Protein AF-0000000080635954 (afdb_homodimer)

InterPro domains:
  IPR036874 Carbonic anhydrase sup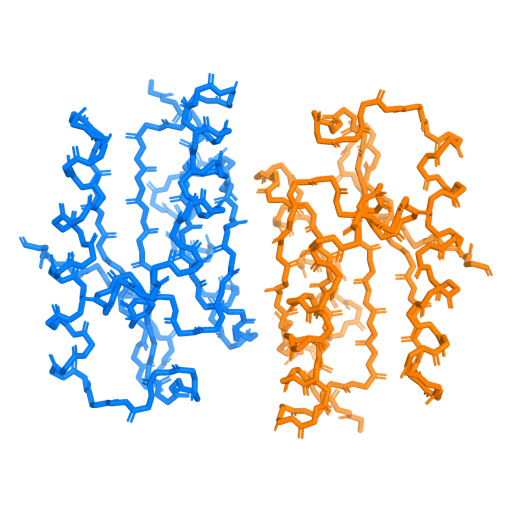erfamily [G3DSA:3.40.1050.10] (2-106)
  IPR036874 Carbonic anhydrase superfamily [SSF53056] (4-86)
  IPR046871 RBE_0009-like [PF20393] (4-123)

Radius of gyration: 16.85 Å; Cα contacts (8 Å, |Δi|>4): 506; chains: 2; bounding box: 38×44×38 Å

Nearest PDB structures (foldseek):
  3jzm-assembly1_B  TM=4.671E-01  e=1.960E-03  Synechococcus elongatus PCC 7942 = FACHB-805
  3k09-assembly1_B  TM=4.534E-01  e=1.485E-02  Synechococcus elongatus PCC 7942 = FACHB-805
  5lfd-assembly1_A  TM=4.846E-01  e=3.197E-01  Pseudomonas fluorescens
  5z76-assembly2_B  TM=4.568E-01  e=4.431E-01  synthetic construct
  4ix1-assembly2_F  TM=4.337E-01  e=1.636E+00  Rhodococcus opacus PD630

Organism: Winmispira thermophila (strain ATCC 700085 / DSM 6578 / Z-1203) (NCBI:txid869211)

pLDDT: mean 95.99, std 5.52, range [62.25, 98.94]

Sequence (250 aa):
MSQWICLLTCMDGRIQRPVLEFLLQRHPGAFVDTITEPGMDGLLATHRLEEIPGLLRKLEISLETHGARTIYVAGHTDCAGNPVDEAAHLAHFRRGIHLLTEHFPGIPVSGLWVGPTWEVASVEAMSQWICLLTCMDGRIQRPVLEFLLQRHPGAFVDTITEPGMDGLLATHRLEEIPGLLRKLEISLETHGARTIYVAGHTDCAGNPVDEAAHLAHFRRGIHLLTEHFPGIPVSGLWVGPTWEVASVEA

Secondary structure (DSSP, 8-state):
--SEEEEEE---HHHHHHHHHHHHHHSTT-EEEEEE-TTHHHHHHHT-TTTHHHHHHHHHIIIIII----EEEEEESS-TTS---HHHHHHHHHHHHHHHHHHSTTS-EEEEEE-TT--EEEE--/--SEEEEEE---HHHHHHHHHHHHHHSTT-EEEEEE-TTHHHHHHHT-TTTHHHHHHHHHIIIIII----EEEEEESS-TTS---HHHHHHHHHHHHHHHHHHSTTS-EEEEEE-TT--EEEE--

Solvent-accessible surface area (backbone atoms only — not comparable to full-atom values): 12929 Å² total; per-residue (Å²): 130,62,55,30,34,32,36,38,24,44,24,53,22,82,48,48,60,50,49,52,51,53,50,37,70,77,36,73,85,46,26,49,25,41,44,40,38,69,21,30,32,45,42,50,42,66,51,48,65,86,53,47,63,61,50,52,53,53,48,44,45,38,39,67,71,71,39,22,60,39,39,37,40,28,42,53,58,92,28,85,58,38,80,63,55,70,70,54,50,54,53,18,37,43,44,24,44,49,53,50,38,68,75,38,71,92,42,54,67,40,33,33,41,25,44,92,86,56,50,74,41,81,40,84,116,128,63,54,29,33,31,37,40,22,44,24,53,22,82,48,49,60,51,51,52,52,52,48,37,69,77,37,73,85,48,26,48,24,40,44,40,37,69,21,29,33,47,42,49,41,66,50,48,64,84,51,46,63,61,50,51,53,52,48,45,46,38,40,68,71,71,38,24,60,38,38,37,39,31,43,53,58,92,29,84,57,40,80,64,54,70,71,55,51,55,53,17,37,42,44,22,44,51,54,50,38,68,76,38,71,90,42,54,66,42,33,33,42,25,45,90,87,55,49,76,42,80,40,85,116

Foldseek 3Di:
DQLEEEEEEAPDPLQVVQVVVVVCVVRPNHDYHYDYDQFRLQCLQVCPVVCVVVVVVSVCCRCPVSNHQEYEYEDEPPGPSDPDDPVVSLVSQVSSQVSVCVSPPNRYYWYWYQYPVRHIDIDDD/DQLEEEEEEAPDPLQVVQVVVVVCVVRPNHHYHYDYDQFRLQCLQVPPVVCVVVVVVSVCCRCPVSNHQEYEYEDEPPGPSDPDDPVVSLVSQVSSQVSVCVSDPNRYYWYWYQYPVRHIDIDDD

Structure (mmCIF, N/CA/C/O backbone):
data_AF-0000000080635954-model_v1
#
loop_
_entity.id
_entity.type
_entity.pdbx_description
1 polymer 'Carbonic anhydrase'
#
loop_
_atom_site.group_PDB
_atom_site.id
_atom_site.type_symbol
_atom_site.label_atom_id
_atom_site.label_alt_id
_atom_site.label_comp_id
_atom_site.label_asym_id
_atom_site.label_entity_id
_atom_site.label_seq_id
_atom_site.pdbx_PDB_ins_code
_atom_site.Cartn_x
_atom_site.Cartn_y
_atom_site.Cartn_z
_atom_site.occupancy
_atom_site.B_iso_or_equiv
_atom_site.auth_seq_id
_atom_site.auth_comp_id
_atom_site.auth_asym_id
_atom_site.auth_atom_id
_atom_site.pdbx_PDB_model_num
ATOM 1 N N . MET A 1 1 ? -20.109 -5.785 -13.039 1 69.31 1 MET A N 1
ATOM 2 C CA . MET A 1 1 ? -18.828 -6.207 -12.461 1 69.31 1 MET A CA 1
ATOM 3 C C . MET A 1 1 ? -18.312 -5.156 -11.484 1 69.31 1 MET A C 1
ATOM 5 O O . MET A 1 1 ? -18.562 -3.965 -11.656 1 69.31 1 MET A O 1
ATOM 9 N N . SER A 1 2 ? -17.734 -5.648 -10.312 1 87.5 2 SER A N 1
ATOM 10 C CA . SER A 1 2 ? -17.281 -4.691 -9.312 1 87.5 2 SER A CA 1
ATOM 11 C C . SER A 1 2 ? -16.188 -3.775 -9.875 1 87.5 2 SER A C 1
ATOM 13 O O . SER A 1 2 ? -15.328 -4.223 -10.625 1 87.5 2 SER A O 1
ATOM 15 N N . GLN A 1 3 ? -16.328 -2.557 -9.625 1 95.38 3 GLN A N 1
ATOM 16 C CA . GLN A 1 3 ? -15.312 -1.587 -10.031 1 95.38 3 GLN A CA 1
ATOM 17 C C . GLN A 1 3 ? -14.117 -1.613 -9.086 1 95.38 3 GLN A C 1
ATOM 19 O O . GLN A 1 3 ? -13.125 -0.915 -9.312 1 95.38 3 GLN A O 1
ATOM 24 N N . TRP A 1 4 ? -14.164 -2.518 -8.102 1 98.19 4 TRP A N 1
ATOM 25 C CA . TRP A 1 4 ? -13.102 -2.561 -7.102 1 98.19 4 TRP A CA 1
ATOM 26 C C . TRP A 1 4 ? -12.258 -3.82 -7.258 1 98.19 4 TRP A C 1
ATOM 28 O O . TRP A 1 4 ? -12.789 -4.902 -7.512 1 98.19 4 TRP A O 1
ATOM 38 N N . ILE A 1 5 ? -10.922 -3.662 -7.07 1 98.25 5 ILE A N 1
ATOM 39 C CA . ILE A 1 5 ? -9.906 -4.707 -7.059 1 98.25 5 ILE A CA 1
ATOM 40 C C . ILE A 1 5 ? -9.07 -4.602 -5.785 1 98.25 5 ILE A C 1
ATOM 42 O O . ILE A 1 5 ? -8.867 -3.508 -5.254 1 98.25 5 ILE A O 1
ATOM 46 N N . CYS A 1 6 ? -8.703 -5.805 -5.332 1 98.81 6 CYS A N 1
ATOM 47 C CA . CYS A 1 6 ? -7.773 -5.793 -4.207 1 98.81 6 CYS A CA 1
ATOM 48 C C . CYS A 1 6 ? -6.387 -6.25 -4.641 1 98.81 6 CYS A C 1
ATOM 50 O O . CYS A 1 6 ? -6.234 -7.309 -5.25 1 98.81 6 CYS A O 1
ATOM 52 N N . LEU A 1 7 ? -5.387 -5.426 -4.395 1 98.88 7 LEU A N 1
ATOM 53 C CA . LEU A 1 7 ? -3.994 -5.727 -4.707 1 98.88 7 LEU A CA 1
ATOM 54 C C . LEU A 1 7 ? -3.184 -5.926 -3.43 1 98.88 7 LEU A C 1
ATOM 56 O O . LEU A 1 7 ? -3.166 -5.055 -2.559 1 98.88 7 LEU A O 1
ATOM 60 N N . LEU A 1 8 ? -2.605 -7.086 -3.242 1 98.81 8 LEU A N 1
ATOM 61 C CA . LEU A 1 8 ? -1.571 -7.371 -2.252 1 98.81 8 LEU A CA 1
ATOM 62 C C . LEU A 1 8 ? -0.182 -7.285 -2.877 1 98.81 8 LEU A C 1
ATOM 64 O O . LEU A 1 8 ? 0.138 -8.047 -3.793 1 98.81 8 LEU A O 1
ATOM 68 N N . THR A 1 9 ? 0.66 -6.375 -2.414 1 98.88 9 THR A N 1
ATOM 69 C CA . THR A 1 9 ? 1.924 -6.156 -3.105 1 98.88 9 THR A CA 1
ATOM 70 C C . THR A 1 9 ? 3.016 -5.75 -2.121 1 98.88 9 THR A C 1
ATOM 72 O O . THR A 1 9 ? 2.75 -5.566 -0.932 1 98.88 9 THR A O 1
ATOM 75 N N . CYS A 1 10 ? 4.266 -5.762 -2.545 1 98.75 10 CYS A N 1
ATOM 76 C CA . CYS A 1 10 ? 5.391 -5.266 -1.762 1 98.75 10 CYS A CA 1
ATOM 77 C C . CYS A 1 10 ? 5.332 -3.75 -1.619 1 98.75 10 CYS A C 1
ATOM 79 O O . CYS A 1 10 ? 4.758 -3.064 -2.469 1 98.75 10 CYS A O 1
ATOM 81 N N . MET A 1 11 ? 5.973 -3.133 -0.641 1 98.88 11 MET A N 1
ATOM 82 C CA . MET A 1 11 ? 6.031 -1.688 -0.437 1 98.88 11 MET A CA 1
ATOM 83 C C . MET A 1 11 ? 7.039 -1.045 -1.382 1 98.88 11 MET A C 1
ATOM 85 O O . MET A 1 11 ? 7.086 0.18 -1.506 1 98.88 11 MET A O 1
ATOM 89 N N . ASP A 1 12 ? 7.816 -1.812 -2.107 1 98.75 12 ASP A N 1
ATOM 90 C CA . ASP A 1 12 ? 8.938 -1.336 -2.916 1 98.75 12 ASP A CA 1
ATOM 91 C C . ASP A 1 12 ? 8.469 -0.322 -3.957 1 98.75 12 ASP A C 1
ATOM 93 O O . ASP A 1 12 ? 7.582 -0.615 -4.766 1 98.75 12 ASP A O 1
ATOM 97 N N . GLY A 1 13 ? 9.07 0.802 -3.973 1 98.62 13 GLY A N 1
ATOM 98 C CA . GLY A 1 13 ? 8.68 1.903 -4.836 1 98.62 13 GLY A CA 1
ATOM 99 C C . GLY A 1 13 ? 8.836 1.588 -6.312 1 98.62 13 GLY A C 1
ATOM 100 O O . GLY A 1 13 ? 8.18 2.195 -7.156 1 98.62 13 GLY A O 1
ATOM 101 N N . ARG A 1 14 ? 9.695 0.67 -6.633 1 98.25 14 ARG A N 1
ATOM 102 C CA . ARG A 1 14 ? 9.977 0.349 -8.031 1 98.25 14 ARG A CA 1
ATOM 103 C C . ARG A 1 14 ? 8.773 -0.336 -8.68 1 98.25 14 ARG A C 1
ATOM 105 O O . ARG A 1 14 ? 8.641 -0.326 -9.906 1 98.25 14 ARG A O 1
ATOM 112 N N . ILE A 1 15 ? 7.805 -0.854 -7.863 1 98.75 15 ILE A N 1
ATOM 113 C CA . ILE A 1 15 ? 6.785 -1.674 -8.508 1 98.75 15 ILE A CA 1
ATOM 114 C C . ILE A 1 15 ? 5.41 -1.033 -8.32 1 98.75 15 ILE A C 1
ATOM 116 O O . ILE A 1 15 ? 4.426 -1.472 -8.922 1 98.75 15 ILE A O 1
ATOM 120 N N . GLN A 1 16 ? 5.309 0.09 -7.551 1 98.69 16 GLN A N 1
ATOM 121 C CA . GLN A 1 16 ? 4.008 0.682 -7.254 1 98.69 16 GLN A CA 1
ATOM 122 C C . GLN A 1 16 ? 3.334 1.193 -8.523 1 98.69 16 GLN A C 1
ATOM 124 O O . GLN A 1 16 ? 2.209 0.8 -8.836 1 98.69 16 GLN A O 1
ATOM 129 N N . ARG A 1 17 ? 4.043 1.97 -9.273 1 97.94 17 ARG A N 1
ATOM 130 C CA . ARG A 1 17 ? 3.459 2.539 -10.484 1 97.94 17 ARG A CA 1
ATOM 131 C C . ARG A 1 17 ? 3.246 1.467 -11.547 1 97.94 17 ARG A C 1
ATOM 133 O O . ARG A 1 17 ? 2.146 1.327 -12.086 1 97.94 17 ARG A O 1
ATOM 140 N N . PRO A 1 18 ? 4.242 0.593 -11.883 1 98.31 18 PRO A N 1
ATOM 141 C CA . PRO A 1 18 ? 4.047 -0.399 -12.945 1 98.31 18 PRO A CA 1
ATOM 142 C C . PRO A 1 18 ? 2.883 -1.346 -12.656 1 98.31 18 PRO A C 1
ATOM 144 O O . PRO A 1 18 ? 2.117 -1.68 -13.562 1 98.31 18 PRO A O 1
ATOM 147 N N . VAL A 1 19 ? 2.666 -1.747 -11.43 1 98.81 19 VAL A N 1
ATOM 148 C CA . VAL A 1 19 ? 1.614 -2.701 -11.094 1 98.81 19 VAL A CA 1
ATOM 149 C C . VAL A 1 19 ? 0.252 -2.016 -11.164 1 98.81 19 VAL A C 1
ATOM 151 O O . VAL A 1 19 ? -0.699 -2.566 -11.727 1 98.81 19 VAL A O 1
ATOM 154 N N . LEU A 1 20 ? 0.167 -0.811 -10.609 1 98.62 20 LEU A N 1
ATOM 155 C CA . LEU A 1 20 ? -1.083 -0.062 -10.672 1 98.62 20 LEU A CA 1
ATOM 156 C C . LEU A 1 20 ? -1.499 0.183 -12.117 1 98.62 20 LEU A C 1
ATOM 158 O O . LEU A 1 20 ? -2.654 -0.041 -12.477 1 98.62 20 LEU A O 1
ATOM 162 N N . GLU A 1 21 ? -0.564 0.627 -12.953 1 98 21 GLU A N 1
ATOM 163 C CA . GLU A 1 21 ? -0.863 0.915 -14.352 1 98 21 GLU A CA 1
ATOM 164 C C . GLU A 1 21 ? -1.276 -0.349 -15.102 1 98 21 GLU A C 1
ATOM 166 O O . GLU A 1 21 ? -2.189 -0.317 -15.93 1 98 21 GLU A O 1
ATOM 171 N N . PHE A 1 22 ? -0.605 -1.425 -14.828 1 98.69 22 PHE A N 1
ATOM 172 C CA . PHE A 1 22 ? -0.958 -2.701 -15.438 1 98.69 22 PHE A CA 1
ATOM 173 C C . PHE A 1 22 ? -2.406 -3.064 -15.133 1 98.69 22 PHE A C 1
ATOM 175 O O . PHE A 1 22 ? -3.158 -3.447 -16.031 1 98.69 22 PHE A O 1
ATOM 182 N N . LEU A 1 23 ? -2.799 -2.949 -13.867 1 98.38 23 LEU A N 1
ATOM 183 C CA . LEU A 1 23 ? -4.148 -3.311 -13.445 1 98.38 23 LEU A CA 1
ATOM 184 C C . LEU A 1 23 ? -5.18 -2.365 -14.055 1 98.38 23 LEU A C 1
ATOM 186 O O . LEU A 1 23 ? -6.25 -2.801 -14.484 1 98.38 23 LEU A O 1
ATOM 190 N N . LEU A 1 24 ? -4.824 -1.095 -14.133 1 97.94 24 LEU A N 1
ATOM 191 C CA . LEU A 1 24 ? -5.777 -0.119 -14.648 1 97.94 24 LEU A CA 1
ATOM 192 C C . LEU A 1 24 ? -5.938 -0.263 -16.156 1 97.94 24 LEU A C 1
ATOM 194 O O . LEU A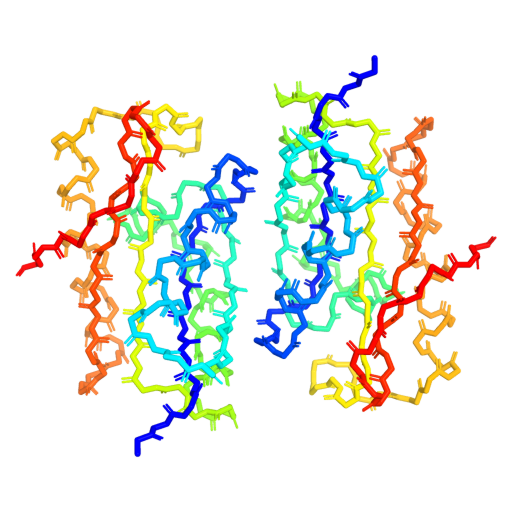 1 24 ? -6.992 0.059 -16.703 1 97.94 24 LEU A O 1
ATOM 198 N N . GLN A 1 25 ? -4.898 -0.698 -16.859 1 97.81 25 GLN A N 1
ATOM 199 C CA . GLN A 1 25 ? -5.035 -1.022 -18.281 1 97.81 25 GLN A CA 1
ATOM 200 C C . GLN A 1 25 ? -5.973 -2.209 -18.484 1 97.81 25 GLN A C 1
ATOM 202 O O . GLN A 1 25 ? -6.77 -2.219 -19.422 1 97.81 25 GLN A O 1
ATOM 207 N N . ARG A 1 26 ? -5.902 -3.162 -17.641 1 96.38 26 ARG A N 1
ATOM 208 C CA . ARG A 1 26 ? -6.703 -4.379 -17.719 1 96.38 26 ARG A CA 1
ATOM 209 C C . ARG A 1 26 ? -8.125 -4.141 -17.219 1 96.38 26 ARG A C 1
ATOM 211 O O . ARG A 1 26 ? -9.07 -4.773 -17.703 1 96.38 26 ARG A O 1
ATOM 218 N N . HIS A 1 27 ? -8.25 -3.238 -16.25 1 97.31 27 HIS A N 1
ATOM 219 C CA . HIS A 1 27 ? -9.516 -2.875 -15.633 1 97.31 27 HIS A CA 1
ATOM 220 C C . HIS A 1 27 ? -9.727 -1.365 -15.648 1 97.31 27 HIS A C 1
ATOM 222 O O . HIS A 1 27 ? -9.68 -0.712 -14.609 1 97.31 27 HIS A O 1
ATOM 228 N N . PRO A 1 28 ? -10.086 -0.886 -16.781 1 96.5 28 PRO A N 1
ATOM 229 C CA . PRO A 1 28 ? -10.219 0.57 -16.875 1 96.5 28 PRO A CA 1
ATOM 230 C C . PRO A 1 28 ? -11.258 1.125 -15.898 1 96.5 28 PRO A C 1
ATOM 232 O O . PRO A 1 28 ? -12.367 0.601 -15.805 1 96.5 28 PRO A O 1
ATOM 235 N N . GLY A 1 29 ? -10.773 2.145 -15.125 1 95 29 GLY A N 1
ATOM 236 C CA . GLY A 1 29 ? -11.688 2.834 -14.219 1 95 29 GLY A CA 1
ATOM 237 C C . GLY A 1 29 ? -11.797 2.168 -12.867 1 95 29 GLY A C 1
ATOM 238 O O . GLY A 1 29 ? -12.523 2.646 -11.992 1 95 29 GLY A O 1
ATOM 239 N N . ALA A 1 30 ? -11.047 1.1 -12.641 1 97.94 30 ALA A N 1
ATOM 240 C CA . ALA A 1 30 ? -11.141 0.377 -11.375 1 97.94 30 ALA A CA 1
ATOM 241 C C . ALA A 1 30 ? -10.5 1.174 -10.242 1 97.94 30 ALA A C 1
ATOM 243 O O . ALA A 1 30 ? -9.594 1.973 -10.469 1 97.94 30 ALA A O 1
ATOM 244 N N . PHE A 1 31 ? -11.094 1.039 -9.047 1 98.44 31 PHE A N 1
ATOM 245 C CA . PHE A 1 31 ? -10.438 1.422 -7.797 1 98.44 31 PHE A CA 1
ATOM 246 C C . PHE A 1 31 ? -9.633 0.26 -7.23 1 98.44 31 PHE A C 1
ATOM 248 O O . PHE A 1 31 ? -10.18 -0.813 -6.973 1 98.44 31 PHE A O 1
ATOM 255 N N . VAL A 1 32 ? -8.336 0.463 -7.082 1 98.75 32 VAL A N 1
ATOM 256 C CA . VAL A 1 32 ? -7.449 -0.615 -6.656 1 98.75 32 VAL A CA 1
ATOM 257 C C . VAL A 1 32 ? -7.109 -0.447 -5.176 1 98.75 32 VAL A C 1
ATOM 259 O O . VAL A 1 32 ? -6.148 0.245 -4.828 1 98.75 32 VAL A O 1
ATOM 262 N N . ASP A 1 33 ? -7.945 -1.106 -4.309 1 98.94 33 ASP A N 1
ATOM 263 C CA . ASP A 1 33 ? -7.512 -1.204 -2.918 1 98.94 33 ASP A CA 1
ATOM 264 C C . ASP A 1 33 ? -6.137 -1.855 -2.816 1 98.94 33 ASP A C 1
ATOM 266 O O . ASP A 1 33 ? -5.91 -2.936 -3.367 1 98.94 33 ASP A O 1
ATOM 270 N N . THR A 1 34 ? -5.188 -1.196 -2.105 1 98.94 34 THR A N 1
ATOM 271 C CA . THR A 1 34 ? -3.811 -1.673 -2.094 1 98.94 34 THR A CA 1
ATOM 272 C C . THR A 1 34 ? -3.346 -1.953 -0.668 1 98.94 34 THR A C 1
ATOM 274 O O . THR A 1 34 ? -3.465 -1.096 0.209 1 98.94 34 THR A O 1
ATOM 277 N N . ILE A 1 35 ? -2.939 -3.158 -0.442 1 98.94 35 ILE A N 1
ATOM 278 C CA . ILE A 1 35 ? -2.361 -3.604 0.82 1 98.94 35 ILE A CA 1
ATOM 279 C C . ILE A 1 35 ? -0.889 -3.955 0.617 1 98.94 35 ILE A C 1
ATOM 281 O O . ILE A 1 35 ? -0.548 -4.742 -0.268 1 98.94 35 ILE A O 1
ATOM 285 N N . THR A 1 36 ? -0.018 -3.348 1.446 1 98.81 36 THR A N 1
ATOM 286 C CA . THR A 1 36 ? 1.405 -3.551 1.198 1 98.81 36 THR A CA 1
ATOM 287 C C . THR A 1 36 ? 2.082 -4.18 2.412 1 98.81 36 THR A C 1
ATOM 289 O O . THR A 1 36 ? 1.739 -3.865 3.555 1 98.81 36 THR A O 1
ATOM 292 N N . GLU A 1 37 ? 2.959 -5.043 2.195 1 98.31 37 GLU A N 1
ATOM 293 C CA . GLU A 1 37 ? 3.928 -5.625 3.119 1 98.31 37 GLU A CA 1
ATOM 294 C C . GLU A 1 37 ? 5.25 -5.922 2.416 1 98.31 37 GLU A C 1
ATOM 296 O O . GLU A 1 37 ? 5.262 -6.336 1.256 1 98.31 37 GLU A O 1
ATOM 301 N N . PRO A 1 38 ? 6.418 -5.68 3.174 1 97.88 38 PRO A N 1
ATOM 302 C CA . PRO A 1 38 ? 7.672 -6.121 2.553 1 97.88 38 PRO A CA 1
ATOM 303 C C . PRO A 1 38 ? 7.652 -7.598 2.17 1 97.88 38 PRO A C 1
ATOM 305 O O . PRO A 1 38 ? 7.367 -8.453 3.01 1 97.88 38 PRO A O 1
ATOM 308 N N . GLY A 1 39 ? 7.883 -7.895 0.871 1 98 39 GLY A N 1
ATOM 309 C CA . GLY A 1 39 ? 7.941 -9.281 0.442 1 98 39 GLY A CA 1
ATOM 310 C C . GLY A 1 39 ? 6.605 -9.992 0.536 1 98 39 GLY A C 1
ATOM 311 O O . GLY A 1 39 ? 6.523 -11.102 1.064 1 98 39 GLY A O 1
ATOM 312 N N . MET A 1 40 ? 5.582 -9.469 0.037 1 98.31 40 MET A N 1
ATOM 313 C CA . MET A 1 40 ? 4.203 -9.922 0.194 1 98.31 40 MET A CA 1
ATOM 314 C C . MET A 1 40 ? 4.059 -11.383 -0.215 1 98.31 40 MET A C 1
ATOM 316 O O . MET A 1 40 ? 3.449 -12.172 0.506 1 98.31 40 MET A O 1
ATOM 320 N N . ASP A 1 41 ? 4.574 -11.734 -1.399 1 97.75 41 ASP A N 1
ATOM 321 C CA . ASP A 1 41 ? 4.387 -13.109 -1.856 1 97.75 41 ASP A CA 1
ATOM 322 C C . ASP A 1 41 ? 5.051 -14.102 -0.902 1 97.75 41 ASP A C 1
ATOM 324 O O . ASP A 1 41 ? 4.5 -15.164 -0.621 1 97.75 41 ASP A O 1
ATOM 328 N N . GLY A 1 42 ? 6.234 -13.766 -0.401 1 97.75 42 GLY A N 1
ATOM 329 C CA . GLY A 1 42 ? 6.887 -14.602 0.592 1 97.75 42 GLY A CA 1
ATOM 330 C C . GLY A 1 42 ? 6.133 -14.672 1.905 1 97.75 42 GLY A C 1
ATOM 331 O O . GLY A 1 42 ? 6.031 -15.742 2.514 1 97.75 42 GLY A O 1
ATOM 332 N N . LEU A 1 43 ? 5.625 -13.516 2.342 1 97.75 43 LEU A N 1
ATOM 333 C CA . LEU A 1 43 ? 4.836 -13.445 3.566 1 97.75 43 LEU A CA 1
ATOM 334 C C . LEU A 1 43 ? 3.639 -14.391 3.496 1 97.75 43 LEU A C 1
ATOM 336 O O . LEU A 1 43 ? 3.406 -15.18 4.414 1 97.75 43 LEU A O 1
ATOM 340 N N . LEU A 1 44 ? 2.91 -14.375 2.398 1 97.12 44 LEU A N 1
ATOM 341 C CA . LEU A 1 44 ? 1.731 -15.219 2.221 1 97.12 44 LEU A CA 1
ATOM 342 C C . LEU A 1 44 ? 2.121 -16.688 2.168 1 97.12 44 LEU A C 1
ATOM 344 O O . LEU A 1 44 ? 1.438 -17.531 2.746 1 97.12 44 LEU A O 1
ATOM 348 N N . ALA A 1 45 ? 3.209 -16.953 1.539 1 95.94 45 ALA A N 1
ATOM 349 C CA . ALA A 1 45 ? 3.631 -18.328 1.291 1 95.94 45 ALA A CA 1
ATOM 350 C C . ALA A 1 45 ? 4.121 -19 2.576 1 95.94 45 ALA A C 1
ATOM 352 O O . ALA A 1 45 ? 3.963 -20.203 2.756 1 95.94 45 ALA A O 1
ATOM 353 N N . THR A 1 46 ? 4.77 -18.219 3.43 1 90.94 46 THR A N 1
ATOM 354 C CA . THR A 1 46 ? 5.391 -18.797 4.621 1 90.94 46 THR A CA 1
ATOM 355 C C . THR A 1 46 ? 4.484 -18.625 5.836 1 90.94 46 THR A C 1
ATOM 357 O O . THR A 1 46 ? 4.828 -19.062 6.938 1 90.94 46 THR A O 1
ATOM 360 N N . HIS A 1 47 ? 3.434 -18.109 5.629 1 81 47 HIS A N 1
ATOM 361 C CA . HIS A 1 47 ? 2.408 -17.938 6.652 1 81 47 HIS A CA 1
ATOM 362 C C . HIS A 1 47 ? 2.973 -17.234 7.883 1 81 47 HIS A C 1
ATOM 364 O O . HIS A 1 47 ? 2.766 -17.688 9.008 1 81 47 HIS A O 1
ATOM 370 N N . ARG A 1 48 ? 3.752 -16.25 7.531 1 79.56 48 ARG A N 1
ATOM 371 C CA . ARG A 1 48 ? 4.148 -15.539 8.734 1 79.56 48 ARG A CA 1
ATOM 372 C C . ARG A 1 48 ? 2.936 -15.195 9.594 1 79.56 48 ARG A C 1
ATOM 374 O O . ARG A 1 48 ? 2.342 -14.125 9.445 1 79.56 48 ARG A O 1
ATOM 381 N N . LEU A 1 49 ? 2.609 -16 10.461 1 78.31 49 LEU A N 1
ATOM 382 C CA . LEU A 1 49 ? 1.333 -16.141 11.156 1 78.31 49 LEU A CA 1
ATOM 383 C C . LEU A 1 49 ? 0.98 -14.859 11.898 1 78.31 49 LEU A C 1
ATOM 385 O O . LEU A 1 49 ? -0.198 -14.523 12.047 1 78.31 49 LEU A O 1
ATOM 389 N N . GLU A 1 50 ? 1.979 -14.148 12.195 1 85.94 50 GLU A N 1
ATOM 390 C CA . GLU A 1 50 ? 1.713 -12.945 12.969 1 85.94 50 GLU A CA 1
ATOM 391 C C . GLU A 1 50 ? 1.113 -11.844 12.094 1 85.94 50 GLU A C 1
ATOM 393 O O . GLU A 1 50 ? 0.378 -10.984 12.578 1 85.94 50 GLU A O 1
ATOM 398 N N . GLU A 1 51 ? 1.368 -11.969 10.812 1 90.06 51 GLU A N 1
ATOM 399 C CA . GLU A 1 51 ? 0.937 -10.906 9.898 1 90.06 51 GLU A CA 1
ATOM 400 C C . GLU A 1 51 ? -0.382 -11.266 9.219 1 90.06 51 GLU A C 1
ATOM 402 O O . GLU A 1 51 ? -1.088 -10.391 8.727 1 90.06 51 GLU A O 1
ATOM 407 N N . ILE A 1 52 ? -0.705 -12.539 9.258 1 93.5 52 ILE A N 1
ATOM 408 C CA . ILE A 1 52 ? -1.787 -13.062 8.43 1 93.5 52 ILE A CA 1
ATOM 409 C C . ILE A 1 52 ? -3.127 -12.531 8.938 1 93.5 52 ILE A C 1
ATOM 411 O O . ILE A 1 52 ? -3.945 -12.039 8.156 1 93.5 52 ILE A O 1
ATOM 415 N N . PRO A 1 53 ? -3.404 -12.484 10.266 1 93.19 53 PRO A N 1
ATOM 416 C CA . PRO A 1 53 ? -4.703 -11.977 10.719 1 93.19 53 PRO A CA 1
ATOM 417 C C . PRO A 1 53 ? -4.965 -10.539 10.273 1 93.19 53 PRO A C 1
ATOM 419 O O . PRO A 1 53 ? -6.078 -10.211 9.852 1 93.19 53 PRO A O 1
ATOM 422 N N . GLY A 1 54 ? -3.953 -9.68 10.359 1 94.31 54 GLY A N 1
ATOM 423 C CA . GLY A 1 54 ? -4.102 -8.305 9.906 1 94.31 54 GLY A CA 1
ATOM 424 C C . GLY A 1 54 ? -4.352 -8.188 8.414 1 94.31 54 GLY A C 1
ATOM 425 O O . GLY A 1 54 ? -5.156 -7.363 7.977 1 94.31 54 GLY A O 1
ATOM 426 N N . LEU A 1 55 ? -3.684 -9 7.715 1 96.69 55 LEU A N 1
ATOM 427 C CA . LEU A 1 55 ? -3.865 -9.023 6.266 1 96.69 55 LEU A CA 1
ATOM 428 C C . LEU A 1 55 ? -5.281 -9.461 5.902 1 96.69 55 LEU A C 1
ATOM 430 O O . LEU A 1 55 ? -5.918 -8.852 5.039 1 96.69 55 LEU A O 1
ATOM 434 N N . LEU A 1 56 ? -5.766 -10.508 6.578 1 96.81 56 LEU A N 1
ATOM 435 C CA . LEU A 1 56 ? -7.102 -11.023 6.301 1 96.81 56 LEU A CA 1
ATOM 436 C C . LEU A 1 56 ? -8.164 -9.984 6.645 1 96.81 56 LEU A C 1
ATOM 438 O O . LEU A 1 56 ? -9.156 -9.844 5.926 1 96.81 56 LEU A O 1
ATOM 442 N N . ARG A 1 57 ? -7.965 -9.258 7.676 1 97 57 ARG A N 1
ATOM 443 C CA . ARG A 1 57 ? -8.906 -8.211 8.047 1 97 57 ARG A CA 1
ATOM 444 C C . ARG A 1 57 ? -8.969 -7.129 6.973 1 97 57 ARG A C 1
ATOM 446 O O . ARG A 1 57 ? -10.055 -6.641 6.645 1 97 57 ARG A O 1
ATOM 453 N N . LYS A 1 58 ? -7.836 -6.734 6.48 1 98.25 58 LYS A N 1
ATOM 454 C CA . LYS A 1 58 ? -7.797 -5.715 5.438 1 98.25 58 LYS A CA 1
ATOM 455 C C . LYS A 1 58 ? -8.438 -6.227 4.148 1 98.25 58 LYS A C 1
ATOM 457 O O . LYS A 1 58 ? -9.125 -5.473 3.451 1 98.25 58 LYS A O 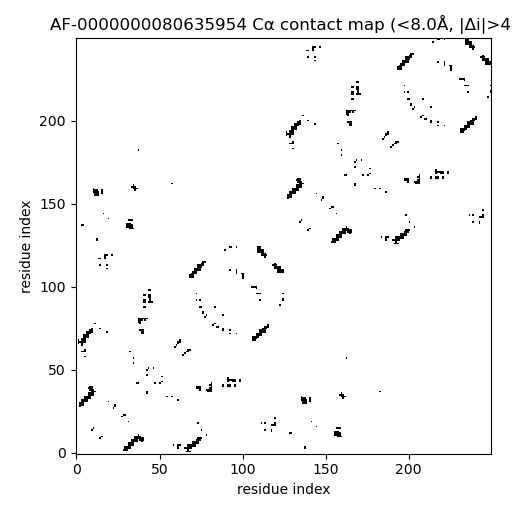1
ATOM 462 N N . LEU A 1 59 ? -8.203 -7.473 3.867 1 98.56 59 LEU A N 1
ATOM 463 C CA . LEU A 1 59 ? -8.852 -8.086 2.715 1 98.56 59 LEU A CA 1
ATOM 464 C C . LEU A 1 59 ? -10.367 -8.078 2.873 1 98.56 59 LEU A C 1
ATOM 466 O O . LEU A 1 59 ? -11.102 -7.828 1.91 1 98.56 59 LEU A O 1
ATOM 470 N N . GLU A 1 60 ? -10.852 -8.336 4.039 1 98.19 60 GLU A N 1
ATOM 471 C CA . GLU A 1 60 ? -12.289 -8.312 4.301 1 98.19 60 GLU A CA 1
ATOM 472 C C . GLU A 1 60 ? -12.867 -6.918 4.051 1 98.19 60 GLU A C 1
ATOM 474 O O . GLU A 1 60 ? -13.977 -6.785 3.525 1 98.19 60 GLU A O 1
ATOM 479 N N . ILE A 1 61 ? -12.109 -5.914 4.438 1 98.12 61 ILE A N 1
ATOM 480 C CA . ILE A 1 61 ? -12.555 -4.551 4.172 1 98.12 61 ILE A CA 1
ATOM 481 C C . ILE A 1 61 ? -12.734 -4.348 2.67 1 98.12 61 ILE A C 1
ATOM 483 O O . ILE A 1 61 ? -13.773 -3.855 2.223 1 98.12 61 ILE A O 1
ATOM 487 N N . SER A 1 62 ? -11.758 -4.738 1.869 1 98.62 62 SER A N 1
ATOM 488 C CA . SER A 1 62 ? -11.82 -4.566 0.421 1 98.62 62 SER A CA 1
ATOM 489 C C . SER A 1 62 ? -12.969 -5.371 -0.179 1 98.62 62 SER A C 1
ATOM 491 O O . SER A 1 62 ? -13.742 -4.852 -0.986 1 98.62 62 SER A O 1
ATOM 493 N N . LEU A 1 63 ? -13.133 -6.609 0.256 1 98.31 63 LEU A N 1
ATOM 494 C CA . LEU A 1 63 ? -14.055 -7.551 -0.365 1 98.31 63 LEU A CA 1
ATOM 495 C C . LEU A 1 63 ? -15.484 -7.305 0.115 1 98.31 63 LEU A C 1
ATOM 497 O O . LEU A 1 63 ? -16.438 -7.391 -0.67 1 98.31 63 LEU A O 1
ATOM 501 N N . GLU A 1 64 ? -15.664 -6.918 1.346 1 96.5 64 GLU A N 1
ATOM 502 C CA . GLU A 1 64 ? -17 -6.852 1.928 1 96.5 64 GLU A CA 1
ATOM 503 C C . GLU A 1 64 ? -17.5 -5.414 1.997 1 96.5 64 GLU A C 1
ATOM 505 O O . GLU A 1 64 ? -18.688 -5.156 1.782 1 96.5 64 GLU A O 1
ATOM 510 N N . THR A 1 65 ? -16.641 -4.523 2.291 1 95.56 65 THR A N 1
ATOM 511 C CA . THR A 1 65 ? -17.062 -3.133 2.426 1 95.56 65 THR A CA 1
ATOM 512 C C . THR A 1 65 ? -17.062 -2.434 1.07 1 95.56 65 THR A C 1
ATOM 514 O O . THR A 1 65 ? -18.031 -1.787 0.699 1 95.56 65 THR A O 1
ATOM 517 N N . HIS A 1 66 ? -15.969 -2.557 0.321 1 97.44 66 HIS A N 1
ATOM 518 C CA . HIS A 1 66 ? -15.891 -1.898 -0.978 1 97.44 66 HIS A CA 1
ATOM 519 C C . HIS A 1 66 ? -16.516 -2.76 -2.072 1 97.44 66 HIS A C 1
ATOM 521 O O . HIS A 1 66 ? -17.047 -2.236 -3.053 1 97.44 66 HIS A O 1
ATOM 527 N N . GLY A 1 67 ? -16.453 -4.113 -1.804 1 97.56 67 GLY A N 1
ATOM 528 C CA . GLY A 1 67 ? -17.078 -5.016 -2.756 1 97.56 67 GLY A CA 1
ATOM 529 C C . GLY A 1 67 ? -16.141 -5.461 -3.865 1 97.56 67 GLY A C 1
ATOM 530 O O . GLY A 1 67 ? -16.578 -5.738 -4.98 1 97.56 67 GLY A O 1
ATOM 531 N N . ALA A 1 68 ? -14.797 -5.488 -3.613 1 98.31 68 ALA A N 1
ATOM 532 C CA . ALA A 1 68 ? -13.875 -6.078 -4.578 1 98.31 68 ALA A CA 1
ATOM 533 C C . ALA A 1 68 ? -14.219 -7.539 -4.84 1 98.31 68 ALA A C 1
ATOM 535 O O . ALA A 1 68 ? -14.617 -8.266 -3.928 1 98.31 68 ALA A O 1
ATOM 536 N N . ARG A 1 69 ? -13.984 -7.941 -6.078 1 97.56 69 ARG A N 1
ATOM 537 C CA . ARG A 1 69 ? -14.367 -9.305 -6.438 1 97.56 69 ARG A CA 1
ATOM 538 C C . ARG A 1 69 ? -13.195 -10.055 -7.059 1 97.56 69 ARG A C 1
ATOM 540 O O . ARG A 1 69 ? -13.383 -11.125 -7.641 1 97.56 69 ARG A O 1
ATOM 547 N N . THR A 1 70 ? -12.047 -9.492 -7.008 1 97.75 70 THR A N 1
ATOM 548 C CA . THR A 1 70 ? -10.82 -10.148 -7.434 1 97.75 70 THR A CA 1
ATOM 549 C C . THR A 1 70 ? -9.641 -9.688 -6.582 1 97.75 70 THR A C 1
ATOM 551 O O . THR A 1 70 ? -9.617 -8.555 -6.098 1 97.75 70 THR A O 1
ATOM 554 N N . ILE A 1 71 ? -8.695 -10.609 -6.355 1 98.38 71 ILE A N 1
ATOM 555 C CA . ILE A 1 71 ? -7.465 -10.328 -5.625 1 98.38 71 ILE A CA 1
ATOM 556 C C . ILE A 1 71 ? -6.262 -10.555 -6.539 1 98.38 71 ILE A C 1
ATOM 558 O O . ILE A 1 71 ? -6.211 -11.539 -7.281 1 98.38 71 ILE A O 1
ATOM 562 N N . TYR A 1 72 ? -5.348 -9.633 -6.527 1 98.5 72 TYR A N 1
ATOM 563 C CA . TYR A 1 72 ? -4.043 -9.812 -7.152 1 98.5 72 TYR A CA 1
ATOM 564 C C . TYR A 1 72 ? -2.934 -9.812 -6.109 1 98.5 72 TYR A C 1
ATOM 566 O O . TYR A 1 72 ? -2.971 -9.039 -5.152 1 98.5 72 TYR A O 1
ATOM 574 N N . VAL A 1 73 ? -1.986 -10.703 -6.266 1 98.56 73 VAL A N 1
ATOM 575 C CA . VAL A 1 73 ? -0.771 -10.742 -5.457 1 98.56 73 VAL A CA 1
ATOM 576 C C . VAL A 1 73 ? 0.442 -10.438 -6.336 1 98.56 73 VAL A C 1
ATOM 578 O O . VAL A 1 73 ? 0.675 -11.125 -7.336 1 98.56 73 VAL A O 1
ATOM 581 N N . ALA A 1 74 ? 1.199 -9.445 -5.945 1 98.56 74 ALA A N 1
ATOM 582 C CA . ALA A 1 74 ? 2.361 -9.094 -6.758 1 98.56 74 ALA A CA 1
ATOM 583 C C . ALA A 1 74 ? 3.66 -9.43 -6.031 1 98.56 74 ALA A C 1
ATOM 585 O O . ALA A 1 74 ? 3.762 -9.266 -4.816 1 98.56 74 ALA A O 1
ATOM 586 N N . GLY A 1 75 ? 4.605 -9.984 -6.723 1 98.44 75 GLY A N 1
ATOM 587 C CA . GLY A 1 75 ? 5.992 -10.188 -6.332 1 98.44 75 GLY A CA 1
ATOM 588 C C . GLY A 1 75 ? 6.98 -9.656 -7.352 1 98.44 75 GLY A C 1
ATOM 589 O O . GLY A 1 75 ? 6.613 -9.367 -8.492 1 98.44 75 GLY A O 1
ATOM 590 N N . HIS A 1 76 ? 8.18 -9.438 -6.906 1 98.62 76 HIS A N 1
ATOM 591 C CA . HIS A 1 76 ? 9.102 -8.789 -7.836 1 98.62 76 HIS A CA 1
ATOM 592 C C . HIS A 1 76 ? 10.531 -9.273 -7.625 1 98.62 76 HIS A C 1
ATOM 594 O O . HIS A 1 76 ? 10.875 -9.758 -6.543 1 98.62 76 HIS A O 1
ATOM 600 N N . THR A 1 77 ? 11.273 -9.141 -8.648 1 97.69 77 THR A N 1
ATOM 601 C CA . THR A 1 77 ? 12.703 -9.43 -8.617 1 97.69 77 THR A CA 1
ATOM 602 C C . THR A 1 77 ? 13.414 -8.508 -7.629 1 97.69 77 THR A C 1
ATOM 604 O O . THR A 1 77 ? 12.914 -7.43 -7.305 1 97.69 77 THR A O 1
ATOM 607 N N . ASP A 1 78 ? 14.547 -8.992 -7.047 1 97.06 78 ASP A N 1
ATOM 608 C CA . ASP A 1 78 ? 15.391 -8.164 -6.195 1 97.06 78 ASP A CA 1
ATOM 609 C C . ASP A 1 78 ? 14.609 -7.613 -5.008 1 97.06 78 ASP A C 1
ATOM 611 O O . ASP A 1 78 ? 14.719 -6.43 -4.68 1 97.06 78 ASP A O 1
ATOM 615 N N . CYS A 1 79 ? 13.789 -8.406 -4.449 1 97.75 79 CYS A N 1
ATOM 616 C CA . CYS A 1 79 ? 12.984 -8.039 -3.293 1 97.75 79 CYS A CA 1
ATOM 617 C C . CYS A 1 79 ? 13.742 -8.289 -1.995 1 97.75 79 CYS A C 1
ATOM 619 O O . CYS A 1 79 ? 13.992 -9.438 -1.624 1 97.75 79 CYS A O 1
ATOM 621 N N . ALA A 1 80 ? 14.062 -7.289 -1.244 1 96.38 80 ALA A N 1
ATOM 622 C CA . ALA A 1 80 ? 14.797 -7.426 0.011 1 96.38 80 ALA A CA 1
ATOM 623 C C . ALA A 1 80 ? 13.969 -8.172 1.054 1 96.38 80 ALA A C 1
ATOM 625 O O . ALA A 1 80 ? 14.523 -8.891 1.893 1 96.38 80 ALA A O 1
ATOM 626 N N . GLY A 1 81 ? 12.648 -8.062 0.993 1 96.75 81 GLY A N 1
ATOM 627 C CA . GLY A 1 81 ? 11.766 -8.703 1.956 1 96.75 81 GLY A CA 1
ATOM 628 C C . GLY A 1 81 ? 11.547 -10.18 1.671 1 96.75 81 GLY A C 1
ATOM 629 O O . GLY A 1 81 ? 11.047 -10.914 2.523 1 96.75 81 GLY A O 1
ATOM 630 N N . ASN A 1 82 ? 11.836 -10.602 0.519 1 97.69 82 ASN A N 1
ATOM 631 C CA . ASN A 1 82 ? 11.797 -11.992 0.063 1 97.69 82 ASN A CA 1
ATOM 632 C C . ASN A 1 82 ? 12.938 -12.297 -0.903 1 97.69 82 ASN A C 1
ATOM 634 O O . ASN A 1 82 ? 12.703 -12.492 -2.1 1 97.69 82 ASN A O 1
ATOM 638 N N . PRO A 1 83 ? 14.156 -12.367 -0.286 1 97.62 83 PRO A N 1
ATOM 639 C CA . PRO A 1 83 ? 15.359 -12.453 -1.118 1 97.62 83 PRO A CA 1
ATOM 640 C C . PRO A 1 83 ? 15.609 -13.859 -1.66 1 97.62 83 PRO A C 1
ATOM 642 O O . PRO A 1 83 ? 16.625 -14.484 -1.327 1 97.62 83 PRO A O 1
ATOM 645 N N . VAL A 1 84 ? 14.734 -14.344 -2.484 1 98 84 VAL A N 1
ATOM 646 C CA . VAL A 1 84 ? 14.82 -15.656 -3.129 1 98 84 VAL A CA 1
ATOM 647 C C . VAL A 1 84 ? 14.844 -15.484 -4.648 1 98 84 VAL A C 1
ATOM 649 O O . VAL A 1 84 ? 14.68 -14.367 -5.152 1 98 84 VAL A O 1
ATOM 652 N N . ASP A 1 85 ? 15.055 -16.594 -5.387 1 97.19 85 ASP A N 1
ATOM 653 C CA . ASP A 1 85 ? 15.125 -16.469 -6.84 1 97.19 85 ASP A CA 1
ATOM 654 C C . ASP A 1 85 ? 13.734 -16.547 -7.469 1 97.19 85 ASP A C 1
ATOM 656 O O . ASP A 1 85 ? 12.742 -16.719 -6.766 1 97.19 85 ASP A O 1
ATOM 660 N N . GLU A 1 86 ? 13.648 -16.344 -8.766 1 95.69 86 GLU A N 1
ATOM 661 C CA . GLU A 1 86 ? 12.375 -16.25 -9.469 1 95.69 86 GLU A CA 1
ATOM 662 C C . GLU A 1 86 ? 11.547 -17.516 -9.289 1 95.69 86 GLU A C 1
ATOM 664 O O . GLU A 1 86 ? 10.336 -17.453 -9.07 1 95.69 86 GLU A O 1
ATOM 669 N N . ALA A 1 87 ? 12.203 -18.656 -9.414 1 96.69 87 ALA A N 1
ATOM 670 C CA . ALA A 1 87 ? 11.508 -19.922 -9.258 1 96.69 87 ALA A CA 1
ATOM 671 C C . ALA A 1 87 ? 10.844 -20.016 -7.887 1 96.69 87 ALA A C 1
ATOM 673 O O . ALA A 1 87 ? 9.711 -20.5 -7.77 1 96.69 87 ALA A O 1
ATOM 674 N N . ALA A 1 88 ? 11.531 -19.625 -6.891 1 97.44 88 ALA A N 1
ATOM 675 C CA . ALA A 1 88 ? 10.984 -19.641 -5.535 1 97.44 88 ALA A CA 1
ATOM 676 C C . ALA A 1 88 ? 9.828 -18.656 -5.402 1 97.44 88 ALA A C 1
ATOM 678 O O . ALA A 1 88 ? 8.844 -18.922 -4.719 1 97.44 88 ALA A O 1
ATOM 679 N N . HIS A 1 89 ? 9.906 -17.453 -6.008 1 97.56 89 HIS A N 1
ATOM 680 C CA . HIS A 1 89 ? 8.789 -16.516 -6.027 1 97.56 89 HIS A CA 1
ATOM 681 C C . HIS A 1 89 ? 7.547 -17.141 -6.637 1 97.56 89 HIS A C 1
ATOM 683 O O . HIS A 1 89 ? 6.445 -17.016 -6.098 1 97.56 89 HIS A O 1
ATOM 689 N N . LEU A 1 90 ? 7.711 -17.828 -7.727 1 95.31 90 LEU A N 1
ATOM 690 C CA . LEU A 1 90 ? 6.574 -18.453 -8.398 1 95.31 90 LEU A CA 1
ATOM 691 C C . LEU A 1 90 ? 5.941 -19.516 -7.523 1 95.31 90 LEU A C 1
ATOM 693 O O . LEU A 1 90 ? 4.715 -19.656 -7.492 1 95.31 90 LEU A O 1
ATOM 697 N N . ALA A 1 91 ? 6.805 -20.281 -6.84 1 96.44 91 ALA A N 1
ATOM 698 C CA . ALA A 1 91 ? 6.293 -21.25 -5.871 1 96.44 91 ALA A CA 1
ATOM 699 C C . ALA A 1 91 ? 5.523 -20.547 -4.754 1 96.44 91 ALA A C 1
ATOM 701 O O . ALA A 1 91 ? 4.5 -21.047 -4.285 1 96.44 91 ALA A O 1
ATOM 702 N N . HIS A 1 92 ? 6.07 -19.438 -4.297 1 97.25 92 HIS A N 1
ATOM 703 C CA . HIS A 1 92 ? 5.406 -18.656 -3.254 1 97.25 92 HIS A CA 1
ATOM 704 C C . HIS A 1 92 ? 4.047 -18.156 -3.723 1 97.25 92 HIS A C 1
ATOM 706 O O . HIS A 1 92 ? 3.092 -18.109 -2.941 1 97.25 92 HIS A O 1
ATOM 712 N N . PHE A 1 93 ? 3.926 -17.75 -5.012 1 96.94 93 PHE A N 1
ATOM 713 C CA . PHE A 1 93 ? 2.635 -17.359 -5.559 1 96.94 93 PHE A CA 1
ATOM 714 C C . PHE A 1 93 ? 1.614 -18.469 -5.41 1 96.94 93 PHE A C 1
ATOM 716 O O . PHE A 1 93 ? 0.498 -18.25 -4.941 1 96.94 93 PHE A O 1
ATOM 723 N N . ARG A 1 94 ? 2.027 -19.625 -5.793 1 95.75 94 ARG A N 1
ATOM 724 C CA . ARG A 1 94 ? 1.112 -20.766 -5.742 1 95.75 94 ARG A CA 1
ATOM 725 C C . ARG A 1 94 ? 0.623 -21.016 -4.316 1 95.75 94 ARG A C 1
ATOM 727 O O . ARG A 1 94 ? -0.573 -21.203 -4.09 1 95.75 94 ARG A O 1
ATOM 734 N N . ARG A 1 95 ? 1.519 -20.969 -3.424 1 96.06 95 ARG A N 1
ATOM 735 C CA . ARG A 1 95 ? 1.161 -21.188 -2.027 1 96.06 95 ARG A CA 1
ATOM 736 C C . ARG A 1 95 ? 0.288 -20.062 -1.496 1 96.06 95 ARG A C 1
ATOM 738 O O . ARG A 1 95 ? -0.677 -20.297 -0.767 1 96.06 95 ARG A O 1
ATOM 745 N N . GLY A 1 96 ? 0.691 -18.797 -1.83 1 96.25 96 GLY A N 1
ATOM 746 C CA . GLY A 1 96 ? -0.11 -17.656 -1.404 1 96.25 96 GLY A CA 1
ATOM 747 C C . GLY A 1 96 ? -1.512 -17.672 -1.983 1 96.25 96 GLY A C 1
ATOM 748 O O . GLY A 1 96 ? -2.482 -17.375 -1.279 1 96.25 96 GLY A O 1
ATOM 749 N N . ILE A 1 97 ? -1.591 -18 -3.248 1 95.69 97 ILE A N 1
ATOM 750 C CA . ILE A 1 97 ? -2.883 -18.078 -3.92 1 95.69 97 ILE A CA 1
ATOM 751 C C . ILE A 1 97 ? -3.742 -19.156 -3.27 1 95.69 97 ILE A C 1
ATOM 753 O O . ILE A 1 97 ? -4.938 -18.953 -3.039 1 95.69 97 ILE A O 1
ATOM 757 N N . HIS A 1 98 ? -3.141 -20.266 -2.98 1 95.19 98 HIS A N 1
ATOM 758 C CA . HIS A 1 98 ? -3.855 -21.344 -2.293 1 95.19 98 HIS A CA 1
ATOM 759 C C . HIS A 1 98 ? -4.41 -20.859 -0.954 1 95.19 98 HIS A C 1
ATOM 761 O O . HIS A 1 98 ? -5.57 -21.109 -0.634 1 95.19 98 HIS A O 1
ATOM 767 N N . LEU A 1 99 ? -3.588 -20.203 -0.167 1 95.69 99 LEU A N 1
ATOM 768 C CA . LEU A 1 99 ? -4 -19.672 1.125 1 95.69 99 LEU A CA 1
ATOM 769 C C . LEU A 1 99 ? -5.211 -18.75 0.972 1 95.69 99 LEU A C 1
ATOM 771 O O . LEU A 1 99 ? -6.199 -18.891 1.698 1 95.69 99 LEU A O 1
ATOM 775 N N . LEU A 1 100 ? -5.129 -17.844 0.022 1 96.88 100 LEU A N 1
ATOM 776 C CA . LEU A 1 100 ? -6.18 -16.859 -0.161 1 96.88 100 LEU A CA 1
ATOM 777 C C . LEU A 1 100 ? -7.453 -17.5 -0.689 1 96.88 100 LEU A C 1
ATOM 779 O O . LEU A 1 100 ? -8.562 -17.094 -0.323 1 96.88 100 LEU A O 1
ATOM 783 N N . THR A 1 101 ? -7.32 -18.516 -1.546 1 96.25 101 THR A N 1
ATOM 784 C CA . THR A 1 101 ? -8.477 -19.219 -2.082 1 96.25 101 THR A CA 1
ATOM 785 C C . THR A 1 101 ? -9.203 -19.984 -0.975 1 96.25 101 THR A C 1
ATOM 787 O O . THR A 1 101 ? -10.438 -20.078 -0.992 1 96.25 101 THR A O 1
ATOM 790 N N . GLU A 1 102 ? -8.492 -20.453 -0.037 1 96.12 102 GLU A N 1
ATOM 791 C CA . GLU A 1 102 ? -9.086 -21.141 1.098 1 96.12 102 GLU A CA 1
ATOM 792 C C . GLU A 1 102 ? -9.883 -20.188 1.979 1 96.12 102 GLU A C 1
ATOM 794 O O . GLU A 1 102 ? -10.961 -20.531 2.465 1 96.12 102 GLU A O 1
ATOM 799 N N . HIS A 1 103 ? -9.375 -19.062 2.205 1 96.38 103 HIS A N 1
ATOM 800 C CA . HIS A 1 103 ? -10.008 -18.094 3.09 1 96.38 103 HIS A CA 1
ATOM 801 C C . HIS A 1 103 ? -11.164 -17.391 2.391 1 96.38 103 HIS A C 1
ATOM 803 O O . HIS A 1 103 ? -12.125 -16.984 3.041 1 96.38 103 HIS A O 1
ATOM 809 N N . PHE A 1 104 ? -11.023 -17.203 1.126 1 97.62 104 PHE A N 1
ATOM 810 C CA . PHE A 1 104 ? -12.031 -16.484 0.347 1 97.62 104 PHE A CA 1
ATOM 811 C C . PHE A 1 104 ? -12.453 -17.312 -0.865 1 97.62 104 PHE A C 1
ATOM 813 O O . PHE A 1 104 ? -12.203 -16.922 -2.006 1 97.62 104 PHE A O 1
ATOM 820 N N . PRO A 1 105 ? -13.273 -18.344 -0.534 1 96.81 105 PRO A N 1
ATOM 821 C CA . PRO A 1 105 ? -13.711 -19.188 -1.651 1 96.81 105 PRO A CA 1
ATOM 822 C C . PRO A 1 105 ? -14.617 -18.438 -2.631 1 96.81 105 PRO A C 1
ATOM 824 O O . PRO A 1 105 ? -15.453 -17.641 -2.213 1 96.81 105 PRO A O 1
ATOM 827 N N . GLY A 1 106 ? -14.375 -18.547 -3.93 1 95.94 106 GLY A N 1
ATOM 828 C CA . GLY A 1 106 ? -1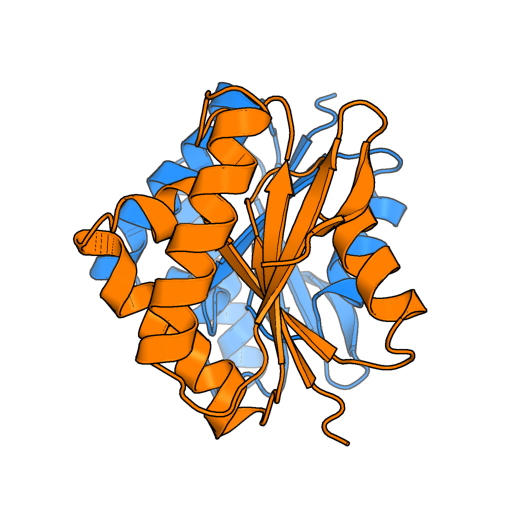5.211 -17.922 -4.941 1 95.94 106 GLY A CA 1
ATOM 829 C C . GLY A 1 106 ? -14.633 -16.625 -5.477 1 95.94 106 GLY A C 1
ATOM 830 O O . GLY A 1 106 ? -15.141 -16.062 -6.457 1 95.94 106 GLY A O 1
ATOM 831 N N . ILE A 1 107 ? -13.664 -16.094 -4.762 1 97.25 107 ILE A N 1
ATOM 832 C CA . ILE A 1 107 ? -12.984 -14.891 -5.238 1 97.25 107 ILE A CA 1
ATOM 833 C C . ILE A 1 107 ? -11.75 -15.281 -6.055 1 97.25 107 ILE A C 1
ATOM 835 O O . ILE A 1 107 ? -10.852 -15.953 -5.547 1 97.25 107 ILE A O 1
ATOM 839 N N . PRO A 1 108 ? -11.734 -14.922 -7.324 1 97 108 PRO A N 1
ATOM 840 C CA . PRO A 1 108 ? -10.531 -15.219 -8.109 1 97 108 PRO A CA 1
ATOM 841 C C . PRO A 1 108 ? -9.281 -14.539 -7.547 1 97 108 PRO A C 1
ATOM 843 O O . PRO A 1 108 ? -9.344 -13.383 -7.125 1 97 108 PRO A O 1
ATOM 846 N N . VAL A 1 109 ? -8.203 -15.281 -7.52 1 97.69 109 VAL A N 1
ATOM 847 C CA . VAL A 1 109 ? -6.902 -14.781 -7.094 1 97.69 109 VAL A CA 1
ATOM 848 C C . VAL A 1 109 ? -5.875 -15.016 -8.195 1 97.69 109 VAL A C 1
ATOM 850 O O . VAL A 1 109 ? -5.77 -16.125 -8.734 1 97.69 109 VAL A O 1
ATOM 853 N N . SER A 1 110 ? -5.098 -13.977 -8.562 1 97.31 110 SER A N 1
ATOM 854 C CA . SER A 1 110 ? -4.066 -14.078 -9.594 1 97.31 110 SER A CA 1
ATOM 855 C C . SER A 1 110 ? -2.74 -13.5 -9.109 1 97.31 110 SER A C 1
ATOM 857 O O . SER A 1 110 ? -2.721 -12.602 -8.273 1 97.31 110 SER A O 1
ATOM 859 N N . GLY A 1 111 ? -1.669 -14.047 -9.664 1 97.94 111 GLY A N 1
ATOM 860 C CA . GLY A 1 111 ? -0.343 -13.531 -9.367 1 97.94 111 GLY A CA 1
ATOM 861 C C . GLY A 1 111 ? 0.173 -12.57 -10.43 1 97.94 111 GLY A C 1
ATOM 862 O O . GLY A 1 111 ? -0.129 -12.727 -11.609 1 97.94 111 GLY A O 1
ATOM 863 N N . LEU A 1 112 ? 0.886 -11.602 -10.023 1 98.56 112 LEU A N 1
ATOM 864 C CA . LEU A 1 112 ? 1.61 -10.688 -10.898 1 98.56 112 LEU A CA 1
ATOM 865 C C . LEU A 1 112 ? 3.107 -10.734 -10.602 1 98.56 112 LEU A C 1
ATOM 867 O O . LEU A 1 112 ? 3.531 -10.484 -9.477 1 98.56 112 LEU A O 1
ATOM 871 N N . TRP A 1 113 ? 3.902 -11.047 -11.586 1 98.5 113 TRP A N 1
ATOM 872 C CA . TRP A 1 113 ? 5.355 -11.039 -11.469 1 98.5 113 TRP A CA 1
ATOM 873 C C . TRP A 1 113 ? 5.949 -9.789 -12.117 1 98.5 113 TRP A C 1
ATOM 875 O O . TRP A 1 113 ? 5.598 -9.445 -13.25 1 98.5 113 TRP A O 1
ATOM 885 N N . VAL A 1 114 ? 6.75 -9.109 -11.344 1 98.5 114 VAL A N 1
ATOM 886 C CA . VAL A 1 114 ? 7.523 -7.988 -11.883 1 98.5 114 VAL A CA 1
ATOM 887 C C . VAL A 1 114 ? 8.992 -8.391 -12.008 1 98.5 114 VAL A C 1
ATOM 889 O O . VAL A 1 114 ? 9.719 -8.422 -11.008 1 98.5 114 VAL A O 1
ATOM 892 N N . GLY A 1 115 ? 9.414 -8.555 -13.18 1 97 115 GLY A N 1
ATOM 893 C CA . GLY A 1 115 ? 10.75 -9.078 -13.445 1 97 115 GLY A CA 1
ATOM 894 C C . GLY A 1 115 ? 11.805 -7.992 -13.531 1 97 115 GLY A C 1
ATOM 895 O O . GLY A 1 115 ? 11.562 -6.852 -13.125 1 97 115 GLY A O 1
ATOM 896 N N . PRO A 1 116 ? 12.977 -8.375 -14.016 1 96.25 116 PRO A N 1
ATOM 897 C CA . PRO A 1 116 ? 14.141 -7.492 -13.992 1 96.25 116 PRO A CA 1
ATOM 898 C C . PRO A 1 116 ? 13.984 -6.277 -14.906 1 96.25 116 PRO A C 1
ATOM 900 O O . PRO A 1 116 ? 14.656 -5.262 -14.711 1 96.25 116 PRO A O 1
ATOM 903 N N . THR A 1 117 ? 13.133 -6.352 -15.922 1 96 117 THR A N 1
ATOM 904 C CA . THR A 1 117 ? 12.883 -5.199 -16.781 1 96 117 THR A CA 1
ATOM 905 C C . THR A 1 117 ? 11.781 -4.32 -16.188 1 96 117 THR A C 1
ATOM 907 O O . THR A 1 117 ? 11.367 -3.342 -16.812 1 96 117 THR A O 1
ATOM 910 N N . TRP A 1 118 ? 11.211 -4.742 -15.094 1 95 118 TRP A N 1
ATOM 911 C CA . TRP A 1 118 ? 10.188 -4.047 -14.32 1 95 118 TRP A CA 1
ATOM 912 C C . TRP A 1 118 ? 8.852 -4.047 -15.062 1 95 118 TRP A C 1
ATOM 914 O O . TRP A 1 118 ? 7.969 -3.238 -14.758 1 95 118 TRP A O 1
ATOM 924 N N . GLU A 1 119 ? 8.781 -4.898 -15.984 1 96.62 119 GLU A N 1
ATOM 925 C CA . GLU A 1 119 ? 7.492 -5.148 -16.625 1 96.62 119 GLU A CA 1
ATOM 926 C C . GLU A 1 119 ? 6.664 -6.152 -15.828 1 96.62 119 GLU A C 1
ATOM 928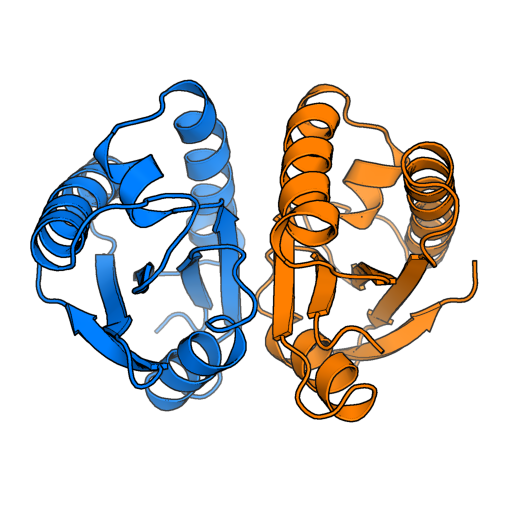 O O . GLU A 1 119 ? 7.211 -7.074 -15.227 1 96.62 119 GLU A O 1
ATOM 933 N N . VAL A 1 120 ? 5.352 -5.992 -15.93 1 98.44 120 VAL A N 1
ATOM 934 C CA . VAL A 1 120 ? 4.438 -6.82 -15.148 1 98.44 120 VAL A CA 1
ATOM 935 C C . VAL A 1 120 ? 3.852 -7.918 -16.031 1 98.44 120 VAL A C 1
ATOM 937 O O . VAL A 1 120 ? 3.49 -7.668 -17.188 1 98.44 120 VAL A O 1
ATOM 940 N N . ALA A 1 121 ? 3.84 -9.109 -15.516 1 96.88 121 ALA A N 1
ATOM 941 C CA . ALA A 1 121 ? 3.203 -10.234 -16.188 1 96.88 121 ALA A CA 1
ATOM 942 C C . ALA A 1 121 ? 2.334 -11.031 -15.227 1 96.88 121 ALA A C 1
ATOM 944 O O . ALA A 1 121 ? 2.699 -11.227 -14.062 1 96.88 121 ALA A O 1
ATOM 945 N N . SER A 1 122 ? 1.197 -11.516 -15.727 1 96.19 122 SER A N 1
ATOM 946 C CA . SER A 1 122 ? 0.348 -12.398 -14.938 1 96.19 122 SER A CA 1
ATOM 947 C C . SER A 1 122 ? 0.969 -13.781 -14.797 1 96.19 122 SER A C 1
ATOM 949 O O . SER A 1 122 ? 1.589 -14.289 -15.734 1 96.19 122 SER A O 1
ATOM 951 N N . VAL A 1 123 ? 0.843 -14.203 -13.555 1 91 123 VAL A N 1
ATOM 952 C CA . VAL A 1 123 ? 1.314 -15.562 -13.312 1 91 123 VAL A CA 1
ATOM 953 C C . VAL A 1 123 ? 0.122 -16.5 -13.109 1 91 123 VAL A C 1
ATOM 955 O O . VAL A 1 123 ? -0.873 -16.109 -12.492 1 91 123 VAL A O 1
ATOM 958 N N . GLU A 1 124 ? 0.075 -17.578 -13.828 1 73.75 124 GLU A N 1
ATOM 959 C CA . GLU A 1 124 ? -0.974 -18.578 -13.703 1 73.75 124 GLU A CA 1
ATOM 960 C C . GLU A 1 124 ? -0.74 -19.469 -12.492 1 73.75 124 GLU A C 1
ATOM 962 O O . GLU A 1 124 ? 0.4 -19.828 -12.188 1 73.75 124 GLU A O 1
ATOM 967 N N . ALA A 1 125 ? -1.688 -19.375 -11.531 1 62.5 125 ALA A N 1
ATOM 968 C CA . ALA A 1 125 ? -1.579 -20.391 -10.484 1 62.5 125 ALA A CA 1
ATOM 969 C C . ALA A 1 125 ? -1.984 -21.766 -11 1 62.5 125 ALA A C 1
ATOM 971 O O . ALA A 1 125 ? -2.807 -21.875 -11.914 1 62.5 125 ALA A O 1
ATOM 972 N N . MET B 1 1 ? 20.016 14.258 -4.281 1 68.5 1 MET B N 1
ATOM 973 C CA . MET B 1 1 ? 18.781 14.031 -3.529 1 68.5 1 MET B CA 1
ATOM 974 C C . MET B 1 1 ? 18.266 12.609 -3.738 1 68.5 1 MET B C 1
ATOM 976 O O . MET B 1 1 ? 18.5 12.016 -4.793 1 68.5 1 MET B O 1
ATOM 980 N N . SER B 1 2 ? 17.781 11.977 -2.611 1 86.81 2 SER B N 1
ATOM 981 C CA . SER B 1 2 ? 17.344 10.586 -2.73 1 86.81 2 SER B CA 1
ATOM 982 C C . SER B 1 2 ? 16.219 10.445 -3.746 1 86.81 2 SER B C 1
ATOM 984 O O . SER B 1 2 ? 15.328 11.297 -3.811 1 86.81 2 SER B O 1
ATOM 986 N N . GLN B 1 3 ? 16.328 9.516 -4.566 1 95.12 3 GLN B N 1
ATOM 987 C CA . GLN B 1 3 ? 15.281 9.227 -5.535 1 95.12 3 GLN B CA 1
ATOM 988 C C . GLN B 1 3 ? 14.125 8.461 -4.891 1 95.12 3 GLN B C 1
ATOM 990 O O . GLN B 1 3 ? 13.117 8.18 -5.543 1 95.12 3 GLN B O 1
ATOM 995 N N . TRP B 1 4 ? 14.234 8.25 -3.566 1 98.19 4 TRP B N 1
ATOM 996 C CA . TRP B 1 4 ? 13.219 7.461 -2.877 1 98.19 4 TRP B CA 1
ATOM 997 C C . TRP B 1 4 ? 12.391 8.336 -1.943 1 98.19 4 TRP B C 1
ATOM 999 O O . TRP B 1 4 ? 12.93 9.211 -1.264 1 98.19 4 TRP B O 1
ATOM 1009 N N . ILE B 1 5 ? 11.062 8.07 -1.898 1 98.31 5 ILE B N 1
ATOM 1010 C CA . ILE B 1 5 ? 10.062 8.672 -1.028 1 98.31 5 ILE B CA 1
ATOM 1011 C C . ILE B 1 5 ? 9.297 7.582 -0.285 1 98.31 5 ILE B C 1
ATOM 1013 O O . ILE B 1 5 ? 9.109 6.484 -0.809 1 98.31 5 ILE B O 1
ATOM 1017 N N . CYS B 1 6 ? 8.969 7.945 0.947 1 98.81 6 CYS B N 1
ATOM 1018 C CA . CYS B 1 6 ? 8.094 7.031 1.671 1 98.81 6 CYS B CA 1
ATOM 1019 C C . CYS B 1 6 ? 6.699 7.621 1.827 1 98.81 6 CYS B C 1
ATOM 1021 O O . CYS B 1 6 ? 6.543 8.742 2.312 1 98.81 6 CYS B O 1
ATOM 1023 N N . LEU B 1 7 ? 5.695 6.902 1.366 1 98.94 7 LEU B N 1
ATOM 1024 C CA . LEU B 1 7 ? 4.297 7.305 1.475 1 98.94 7 LEU B CA 1
ATOM 1025 C C . LEU B 1 7 ? 3.547 6.398 2.445 1 98.94 7 LEU B C 1
ATOM 1027 O O . LEU B 1 7 ? 3.549 5.176 2.287 1 98.94 7 LEU B O 1
ATOM 1031 N N . LEU B 1 8 ? 3.006 6.941 3.504 1 98.88 8 LEU B N 1
ATOM 1032 C CA . LEU B 1 8 ? 2.02 6.312 4.375 1 98.88 8 LEU B CA 1
ATOM 1033 C C . LEU B 1 8 ? 0.604 6.727 3.982 1 98.88 8 LEU 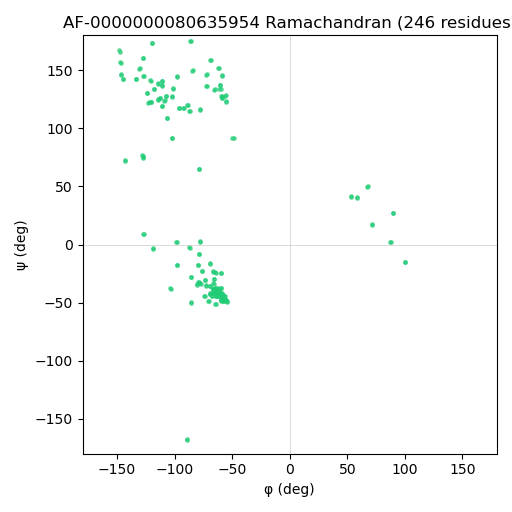B C 1
ATOM 1035 O O . LEU B 1 8 ? 0.262 7.91 4.035 1 98.88 8 LEU B O 1
ATOM 1039 N N . THR B 1 9 ? -0.235 5.777 3.578 1 98.88 9 THR B N 1
ATOM 1040 C CA . THR B 1 9 ? -1.531 6.16 3.031 1 98.88 9 THR B CA 1
ATOM 1041 C C . THR B 1 9 ? -2.588 5.109 3.357 1 98.88 9 THR B C 1
ATOM 1043 O O . THR B 1 9 ? -2.275 4.062 3.93 1 98.88 9 THR B O 1
ATOM 1046 N N . CYS B 1 10 ? -3.854 5.438 3.18 1 98.81 10 CYS B N 1
ATOM 1047 C CA . CYS B 1 10 ? -4.957 4.492 3.311 1 98.81 10 CYS B CA 1
ATOM 1048 C C . CYS B 1 10 ? -4.926 3.455 2.193 1 98.81 10 CYS B C 1
ATOM 1050 O O . CYS B 1 10 ? -4.398 3.717 1.111 1 98.81 10 CYS B O 1
ATOM 1052 N N . MET B 1 11 ? -5.547 2.291 2.326 1 98.88 11 MET B N 1
ATOM 1053 C CA . MET B 1 11 ? -5.629 1.245 1.31 1 98.88 11 MET B CA 1
ATOM 1054 C C . MET B 1 11 ? -6.684 1.583 0.264 1 98.88 11 MET B C 1
ATOM 1056 O O . MET B 1 11 ? -6.762 0.932 -0.779 1 98.88 11 MET B O 1
ATOM 1060 N N . ASP B 1 12 ? -7.465 2.611 0.466 1 98.75 12 ASP B N 1
ATOM 1061 C CA . ASP B 1 12 ? -8.625 2.938 -0.357 1 98.75 12 ASP B CA 1
ATOM 1062 C C . ASP B 1 12 ? -8.227 3.15 -1.814 1 98.75 12 ASP B C 1
ATOM 1064 O O . ASP B 1 12 ? -7.379 3.996 -2.113 1 98.75 12 ASP B O 1
ATOM 1068 N N . GLY B 1 13 ? -8.852 2.467 -2.693 1 98.62 13 GLY B N 1
ATOM 1069 C CA 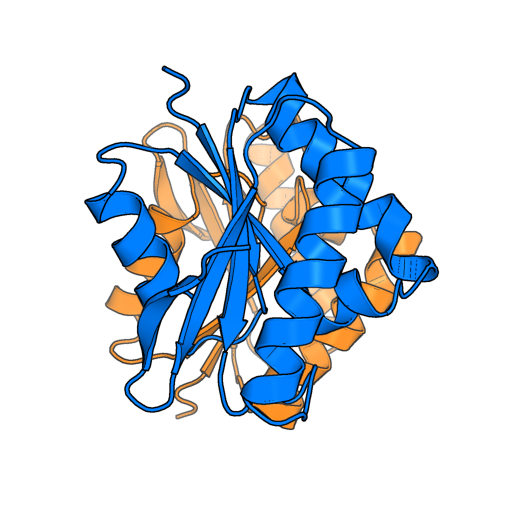. GLY B 1 13 ? -8.516 2.484 -4.109 1 98.62 13 GLY B CA 1
ATOM 1070 C C . GLY B 1 13 ? -8.734 3.838 -4.758 1 98.62 13 GLY B C 1
ATOM 1071 O O . GLY B 1 13 ? -8.117 4.152 -5.777 1 98.62 13 GLY B O 1
ATOM 1072 N N . ARG B 1 14 ? -9.594 4.629 -4.184 1 98.25 14 ARG B N 1
ATOM 1073 C CA . ARG B 1 14 ? -9.922 5.922 -4.77 1 98.25 14 ARG B CA 1
ATOM 1074 C C . ARG B 1 14 ? -8.742 6.883 -4.68 1 98.25 14 ARG B C 1
ATOM 1076 O O . ARG B 1 14 ? -8.656 7.848 -5.441 1 98.25 14 ARG B O 1
ATOM 1083 N N . ILE B 1 15 ? -7.723 6.574 -3.814 1 98.75 15 ILE B N 1
ATOM 1084 C CA . ILE B 1 15 ? -6.715 7.609 -3.604 1 98.75 15 ILE B CA 1
ATOM 1085 C C . ILE B 1 15 ? -5.348 7.094 -4.043 1 98.75 15 ILE B C 1
ATOM 1087 O O . ILE B 1 15 ? -4.379 7.855 -4.094 1 98.75 15 ILE B O 1
ATOM 1091 N N . GLN B 1 16 ? -5.242 5.797 -4.477 1 98.69 16 GLN B N 1
ATOM 1092 C CA . GLN B 1 16 ? -3.941 5.23 -4.82 1 98.69 16 GLN B CA 1
ATOM 1093 C C . GLN B 1 16 ? -3.332 5.941 -6.023 1 98.69 16 GLN B C 1
ATOM 1095 O O . GLN B 1 16 ? -2.213 6.453 -5.949 1 98.69 16 GLN B O 1
ATOM 1100 N N . ARG B 1 17 ? -4.082 6.055 -7.062 1 97.88 17 ARG B N 1
ATOM 1101 C CA . ARG B 1 17 ? -3.559 6.68 -8.273 1 97.88 17 ARG B CA 1
ATOM 1102 C C . ARG B 1 17 ? -3.369 8.18 -8.078 1 97.88 17 ARG B C 1
ATOM 1104 O O . ARG B 1 17 ? -2.289 8.711 -8.336 1 97.88 17 ARG B O 1
ATOM 1111 N N . PRO B 1 18 ? -4.352 8.953 -7.547 1 98.31 18 PRO B N 1
ATOM 1112 C CA . PRO B 1 18 ? -4.18 10.398 -7.414 1 98.31 18 PRO B CA 1
ATOM 1113 C C . PRO B 1 18 ? -2.984 10.773 -6.539 1 98.31 18 PRO B C 1
ATOM 1115 O O . PRO B 1 18 ? -2.252 11.719 -6.855 1 98.31 18 PRO B O 1
ATOM 1118 N N . VAL B 1 19 ? -2.717 10.047 -5.48 1 98.81 19 VAL B N 1
ATOM 1119 C CA . VAL B 1 19 ? -1.631 10.383 -4.566 1 98.81 19 VAL B CA 1
ATOM 1120 C C . VAL B 1 19 ? -0.288 10.047 -5.211 1 98.81 19 VAL B C 1
ATOM 1122 O O . VAL B 1 19 ? 0.65 10.852 -5.156 1 98.81 19 VAL B O 1
ATOM 1125 N N . LEU B 1 20 ? -0.202 8.883 -5.84 1 98.62 20 LEU B N 1
ATOM 1126 C CA . LEU B 1 20 ? 1.029 8.492 -6.523 1 98.62 20 LEU B CA 1
ATOM 1127 C C . LEU B 1 20 ? 1.38 9.5 -7.613 1 98.62 20 LEU B C 1
ATOM 1129 O O . LEU B 1 20 ? 2.523 9.953 -7.707 1 98.62 20 LEU B O 1
ATOM 1133 N N . GLU B 1 21 ? 0.403 9.883 -8.43 1 97.94 21 GLU B N 1
ATOM 1134 C CA . GLU B 1 21 ? 0.639 10.82 -9.523 1 97.94 21 GLU B CA 1
ATOM 1135 C C . GLU B 1 21 ? 1.043 12.188 -9 1 97.94 21 GLU B C 1
ATOM 1137 O O . GLU B 1 21 ? 1.919 12.844 -9.57 1 97.94 21 GLU B O 1
ATOM 1142 N N . PHE B 1 22 ? 0.405 12.617 -7.945 1 98.69 22 PHE B N 1
ATOM 1143 C CA . PHE B 1 22 ? 0.758 13.891 -7.32 1 98.69 22 PHE B CA 1
ATOM 1144 C C . PHE B 1 22 ? 2.225 13.898 -6.906 1 98.69 22 PHE B C 1
ATOM 1146 O O . PHE B 1 22 ? 2.947 14.859 -7.18 1 98.69 22 PHE B O 1
ATOM 1153 N N . LEU B 1 23 ? 2.664 12.828 -6.25 1 98.38 23 LEU B N 1
ATOM 1154 C CA . LEU B 1 23 ? 4.039 12.742 -5.762 1 98.38 23 LEU B CA 1
ATOM 1155 C C . LEU B 1 23 ? 5.023 12.672 -6.926 1 98.38 23 LEU B C 1
ATOM 1157 O O . LEU B 1 23 ? 6.082 13.305 -6.887 1 98.38 23 LEU B O 1
ATOM 1161 N N . LEU B 1 24 ? 4.645 11.953 -7.961 1 97.94 24 LEU B N 1
ATOM 1162 C CA . LEU B 1 24 ? 5.555 11.781 -9.086 1 97.94 24 LEU B CA 1
ATOM 1163 C C . LEU B 1 24 ? 5.656 13.07 -9.898 1 97.94 24 LEU B C 1
ATOM 1165 O O . LEU B 1 24 ? 6.684 13.336 -10.531 1 97.94 24 LEU B O 1
ATOM 1169 N N . GLN B 1 25 ? 4.59 13.867 -9.945 1 97.81 25 GLN B N 1
ATOM 1170 C CA . GLN B 1 25 ? 4.672 15.188 -10.555 1 97.81 25 GLN B CA 1
ATOM 1171 C C . GLN B 1 25 ? 5.625 16.094 -9.781 1 97.81 25 GLN B C 1
ATOM 1173 O O . GLN B 1 25 ? 6.383 16.859 -10.383 1 97.81 25 GLN B O 1
ATOM 1178 N N . ARG B 1 26 ? 5.617 15.992 -8.516 1 96.38 26 ARG B N 1
ATOM 1179 C CA . ARG B 1 26 ? 6.441 16.828 -7.637 1 96.38 26 ARG B CA 1
ATOM 1180 C C . ARG B 1 26 ? 7.875 16.312 -7.582 1 96.38 26 ARG B C 1
ATOM 1182 O O . ARG B 1 26 ? 8.812 17.094 -7.414 1 96.38 26 ARG B O 1
ATOM 1189 N N . HIS B 1 27 ? 8.023 14.984 -7.703 1 97.31 27 HIS B N 1
ATOM 1190 C CA . HIS B 1 27 ? 9.312 14.305 -7.676 1 97.31 27 HIS B CA 1
ATOM 1191 C C . HIS B 1 27 ? 9.492 13.406 -8.891 1 97.31 27 HIS B C 1
ATOM 1193 O O . HIS B 1 27 ? 9.469 12.18 -8.773 1 97.31 27 HIS B O 1
ATOM 1199 N N . PRO B 1 28 ? 9.773 14.016 -9.984 1 96.56 28 PRO B N 1
ATOM 1200 C CA . PRO B 1 28 ? 9.875 13.203 -11.195 1 96.56 28 PRO B CA 1
ATOM 1201 C C . PRO B 1 28 ? 10.938 12.109 -11.086 1 96.56 28 PRO B C 1
ATOM 1203 O O . PRO B 1 28 ? 12.07 12.383 -10.68 1 96.56 28 PRO B O 1
ATOM 1206 N N . GLY B 1 29 ? 10.469 10.867 -11.391 1 94.94 29 GLY B N 1
ATOM 1207 C CA . GLY B 1 29 ? 11.398 9.742 -11.43 1 94.94 29 GLY B CA 1
ATOM 1208 C C . GLY B 1 29 ? 11.586 9.078 -10.086 1 94.94 29 GLY B C 1
ATOM 1209 O O . GLY B 1 29 ? 12.344 8.117 -9.961 1 94.94 29 GLY B O 1
ATOM 1210 N N . ALA B 1 30 ? 10.867 9.555 -9.055 1 97.94 30 ALA B N 1
ATOM 1211 C CA . ALA B 1 30 ? 11.039 8.992 -7.719 1 97.94 30 ALA B CA 1
ATOM 1212 C C . ALA B 1 30 ? 10.43 7.598 -7.629 1 97.94 30 ALA B C 1
ATOM 1214 O O . ALA B 1 30 ? 9.484 7.273 -8.359 1 97.94 30 ALA B O 1
ATOM 1215 N N . PHE B 1 31 ? 11.07 6.742 -6.812 1 98.44 31 PHE B N 1
ATOM 1216 C CA . PHE B 1 31 ? 10.461 5.512 -6.328 1 98.44 31 PHE B CA 1
ATOM 1217 C C . PHE B 1 31 ? 9.703 5.758 -5.031 1 98.44 31 PHE B C 1
ATOM 1219 O O . PHE B 1 31 ? 10.281 6.215 -4.043 1 98.44 31 PHE B O 1
ATOM 1226 N N . VAL B 1 32 ? 8.414 5.492 -5.055 1 98.75 32 VAL B N 1
ATOM 1227 C CA . VAL B 1 32 ? 7.566 5.793 -3.904 1 98.75 32 VAL B CA 1
ATOM 1228 C C . VAL B 1 32 ? 7.281 4.516 -3.119 1 98.75 32 VAL B C 1
ATOM 1230 O O . VAL B 1 32 ? 6.32 3.799 -3.412 1 98.75 32 VAL B O 1
ATOM 1233 N N . ASP B 1 33 ? 8.172 4.246 -2.105 1 98.94 33 ASP B N 1
ATOM 1234 C CA . ASP B 1 33 ? 7.797 3.197 -1.162 1 98.94 33 ASP B CA 1
ATOM 1235 C C . ASP B 1 33 ? 6.438 3.488 -0.531 1 98.94 33 ASP B C 1
ATOM 1237 O O . ASP B 1 33 ? 6.207 4.586 -0.015 1 98.94 33 ASP B O 1
ATOM 1241 N N . THR B 1 34 ? 5.512 2.496 -0.567 1 98.94 34 THR B N 1
ATOM 1242 C CA . THR B 1 34 ? 4.145 2.748 -0.128 1 98.94 34 THR B CA 1
ATOM 1243 C C . THR B 1 34 ? 3.746 1.782 0.984 1 98.94 34 THR B C 1
ATOM 1245 O O . THR B 1 34 ? 3.881 0.566 0.835 1 98.94 34 THR B O 1
ATOM 1248 N N . ILE B 1 35 ? 3.379 2.336 2.094 1 98.94 35 ILE B N 1
ATOM 1249 C CA . ILE B 1 35 ? 2.861 1.599 3.24 1 98.94 35 ILE B CA 1
ATOM 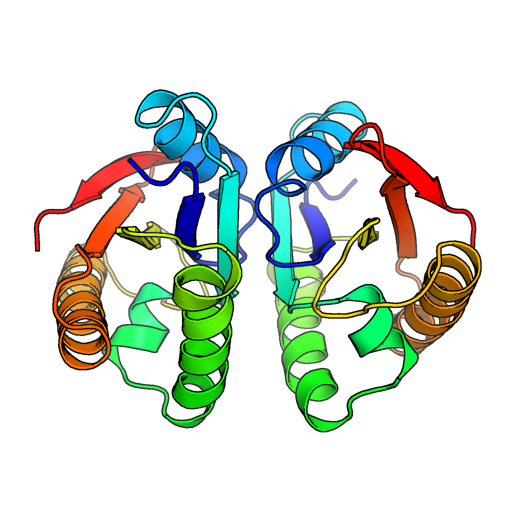1250 C C . ILE B 1 35 ? 1.388 1.938 3.451 1 98.94 35 ILE B C 1
ATOM 1252 O O . ILE B 1 35 ? 1.023 3.113 3.557 1 98.94 35 ILE B O 1
ATOM 1256 N N . THR B 1 36 ? 0.539 0.891 3.506 1 98.81 36 THR B N 1
ATOM 1257 C CA . THR B 1 36 ? -0.89 1.176 3.572 1 98.81 36 THR B CA 1
ATOM 1258 C C . THR B 1 36 ? -1.501 0.587 4.84 1 98.81 36 THR B C 1
ATOM 1260 O O . THR B 1 36 ? -1.116 -0.5 5.273 1 98.81 36 THR B O 1
ATOM 1263 N N . GLU B 1 37 ? -2.359 1.276 5.43 1 98.31 37 GLU B N 1
ATOM 1264 C CA . GLU B 1 37 ? -3.275 0.88 6.492 1 98.31 37 GLU B CA 1
ATOM 1265 C C . GLU B 1 37 ? -4.617 1.596 6.359 1 98.31 37 GLU B C 1
ATOM 1267 O O . GLU B 1 37 ? -4.668 2.768 5.984 1 98.31 37 GLU B O 1
ATOM 1272 N N . PRO B 1 38 ? -5.758 0.819 6.68 1 97.94 38 PRO B N 1
ATOM 1273 C CA . PRO B 1 38 ? -7.023 1.552 6.699 1 97.94 38 PRO B CA 1
ATOM 1274 C C . PRO B 1 38 ? -6.992 2.758 7.633 1 97.94 38 PRO B C 1
ATOM 1276 O O . PRO B 1 38 ? -6.656 2.623 8.812 1 97.94 38 PRO B O 1
ATOM 1279 N N . GLY B 1 39 ? -7.285 3.961 7.086 1 98.06 39 GLY B N 1
ATOM 1280 C CA . GLY B 1 39 ? -7.34 5.148 7.926 1 98.06 39 GLY B CA 1
ATOM 1281 C C . GLY B 1 39 ? -5.988 5.543 8.492 1 98.06 39 GLY B C 1
ATOM 1282 O O . GLY B 1 39 ? -5.863 5.805 9.688 1 98.06 39 GLY B O 1
ATOM 1283 N N . MET B 1 40 ? -4.992 5.633 7.734 1 98.38 40 MET B N 1
ATOM 1284 C CA . MET B 1 40 ? -3.598 5.816 8.133 1 98.38 40 MET B CA 1
ATOM 1285 C C . MET B 1 40 ? -3.441 7.035 9.031 1 98.38 40 MET B C 1
ATOM 1287 O O . MET B 1 40 ? -2.787 6.965 10.07 1 98.38 40 MET B O 1
ATOM 1291 N N . ASP B 1 41 ? -4.016 8.18 8.609 1 97.81 41 ASP B N 1
ATOM 1292 C CA . ASP B 1 41 ? -3.828 9.383 9.406 1 97.81 41 ASP B CA 1
ATOM 1293 C C . ASP B 1 41 ? -4.426 9.219 10.805 1 97.81 41 ASP B C 1
ATOM 1295 O O . ASP B 1 41 ? -3.842 9.656 11.789 1 97.81 41 ASP B O 1
ATOM 1299 N N . GLY B 1 42 ? -5.586 8.594 10.898 1 97.88 42 GLY B N 1
ATOM 1300 C CA . GLY B 1 42 ? -6.18 8.305 12.195 1 97.88 42 GLY B CA 1
ATOM 1301 C C . GLY B 1 42 ? -5.363 7.324 13.016 1 97.88 42 GLY B C 1
ATOM 1302 O O . GLY B 1 42 ? -5.211 7.496 14.227 1 97.88 42 GLY B O 1
ATOM 1303 N N . LEU B 1 43 ? -4.863 6.281 12.336 1 97.81 43 LEU B N 1
ATOM 1304 C CA . LEU B 1 43 ? -4.023 5.289 12.992 1 97.81 43 LEU B CA 1
ATOM 1305 C C . LEU B 1 43 ? -2.811 5.945 13.641 1 97.81 43 LEU B C 1
ATOM 1307 O O . LEU B 1 43 ? -2.521 5.707 14.812 1 97.81 43 LEU B O 1
ATOM 1311 N N . LEU B 1 44 ? -2.125 6.82 12.93 1 97.19 44 LEU B N 1
ATOM 1312 C CA . LEU B 1 44 ? -0.94 7.504 13.438 1 97.19 44 LEU B CA 1
ATOM 1313 C C . LEU B 1 44 ? -1.301 8.438 14.586 1 97.19 44 LEU B C 1
ATOM 1315 O O . LEU B 1 44 ? -0.574 8.523 15.578 1 97.19 44 LEU B O 1
ATOM 1319 N N . ALA B 1 45 ? -2.412 9.078 14.461 1 96.06 45 ALA B N 1
ATOM 1320 C CA . ALA B 1 45 ? -2.814 10.109 15.414 1 96.06 45 ALA B CA 1
ATOM 1321 C C . ALA B 1 45 ? -3.234 9.492 16.75 1 96.06 45 ALA B C 1
ATOM 1323 O O . ALA B 1 45 ? -3.053 10.094 17.797 1 96.06 45 ALA B O 1
ATOM 1324 N N . THR B 1 46 ? -3.842 8.32 16.688 1 91.31 46 THR B N 1
ATOM 1325 C CA . THR B 1 46 ? -4.398 7.707 17.891 1 91.31 46 THR B CA 1
ATOM 1326 C C . THR B 1 46 ? -3.441 6.664 18.453 1 91.31 46 THR B C 1
ATOM 1328 O O . THR B 1 46 ? -3.734 6.043 19.484 1 91.31 46 THR B O 1
ATOM 1331 N N . HIS B 1 47 ? -2.416 6.539 17.875 1 81.19 47 HIS B N 1
ATOM 1332 C CA . HIS B 1 47 ? -1.348 5.648 18.312 1 81.19 47 HIS B CA 1
ATOM 1333 C C . HIS B 1 47 ? -1.868 4.23 18.531 1 81.19 47 HIS B C 1
ATOM 1335 O O . HIS B 1 47 ? -1.585 3.613 19.547 1 81.19 47 HIS B O 1
ATOM 1341 N N . ARG B 1 48 ? -2.709 3.906 17.578 1 79.88 48 ARG B N 1
ATOM 1342 C CA . ARG B 1 48 ? -3.076 2.506 17.766 1 79.88 48 ARG B CA 1
ATOM 1343 C C . ARG B 1 48 ? -1.84 1.641 17.984 1 79.88 48 ARG B C 1
ATOM 1345 O O . ARG B 1 48 ? -1.279 1.099 17.031 1 79.88 48 ARG B O 1
ATOM 1352 N N . LEU B 1 49 ? -1.464 1.457 19.141 1 79.5 49 LEU B N 1
ATOM 1353 C CA . LEU B 1 49 ? -0.16 1.021 19.625 1 79.5 49 LEU B CA 1
ATOM 1354 C C . LEU B 1 49 ? 0.203 -0.347 19.062 1 79.5 49 LEU B C 1
ATOM 1356 O O . LEU B 1 49 ? 1.38 -0.642 18.844 1 79.5 49 LEU B O 1
ATOM 1360 N N . GLU B 1 50 ? -0.804 -1.041 18.719 1 86.44 50 GLU B N 1
ATOM 1361 C CA . GLU B 1 50 ? -0.527 -2.387 18.219 1 86.44 50 GLU B CA 1
ATOM 1362 C C . GLU B 1 50 ? 0.012 -2.352 16.797 1 86.44 50 GLU B C 1
ATOM 1364 O O . GLU B 1 50 ? 0.75 -3.25 16.391 1 86.44 50 GLU B O 1
ATOM 1369 N N . GLU B 1 51 ? -0.286 -1.277 16.109 1 90.25 51 GLU B N 1
ATOM 1370 C CA . GLU B 1 51 ? 0.083 -1.199 14.703 1 90.25 51 GLU B CA 1
ATOM 1371 C C . GLU B 1 51 ? 1.379 -0.416 14.516 1 90.25 51 GLU B C 1
ATOM 1373 O O . GLU B 1 51 ? 2.041 -0.542 13.484 1 90.25 51 GLU B O 1
ATOM 1378 N N . ILE B 1 52 ? 1.729 0.341 15.531 1 93.69 52 ILE B N 1
ATOM 1379 C CA . ILE B 1 52 ? 2.785 1.338 15.391 1 93.69 52 ILE B CA 1
ATOM 1380 C C . ILE B 1 52 ? 4.133 0.64 15.227 1 93.69 52 ILE B C 1
ATOM 1382 O O . ILE B 1 52 ? 4.91 0.974 14.328 1 93.69 52 ILE B O 1
ATOM 1386 N N . PRO B 1 53 ? 4.469 -0.433 15.984 1 93.25 53 PRO B N 1
ATOM 1387 C CA . PRO B 1 53 ? 5.777 -1.068 15.805 1 93.25 53 PRO B CA 1
ATOM 1388 C C . PRO B 1 53 ? 5.988 -1.593 14.391 1 93.25 53 PRO B C 1
ATOM 1390 O O . PRO B 1 53 ? 7.074 -1.434 13.82 1 93.25 53 PRO B O 1
ATOM 1393 N N . GLY B 1 54 ? 4.961 -2.209 13.797 1 94.38 54 GLY B N 1
ATOM 1394 C CA . GLY B 1 54 ? 5.062 -2.688 12.422 1 94.38 54 GLY B CA 1
ATOM 1395 C C . GLY B 1 54 ? 5.246 -1.57 11.414 1 94.38 54 GLY B C 1
ATOM 1396 O O . GLY B 1 54 ? 6.012 -1.709 10.461 1 94.38 54 GLY B O 1
ATOM 1397 N N . LEU B 1 55 ? 4.566 -0.53 11.656 1 96.75 55 LEU B N 1
ATOM 1398 C CA . LEU B 1 55 ? 4.688 0.636 10.789 1 96.75 55 LEU B CA 1
ATOM 1399 C C . LEU B 1 55 ? 6.094 1.219 10.852 1 96.75 55 LEU B C 1
ATOM 1401 O O . LEU B 1 55 ? 6.684 1.546 9.812 1 96.75 55 LEU B O 1
ATOM 1405 N N . LEU B 1 56 ? 6.625 1.325 12.07 1 96.88 56 LEU B N 1
ATOM 1406 C CA . LEU B 1 56 ? 7.961 1.888 12.258 1 96.88 56 LEU B CA 1
ATOM 1407 C C . LEU B 1 56 ? 9.016 1.005 11.602 1 96.88 56 LEU B C 1
ATOM 1409 O O . LEU B 1 56 ? 9.977 1.51 11.016 1 96.88 56 LEU B O 1
ATOM 1413 N N . ARG B 1 57 ? 8.852 -0.254 11.664 1 97 57 ARG B N 1
ATOM 1414 C CA . ARG B 1 57 ? 9.781 -1.174 11.016 1 97 57 ARG B CA 1
ATOM 1415 C C . ARG B 1 57 ? 9.781 -0.981 9.508 1 97 57 ARG B C 1
ATOM 1417 O O . ARG B 1 57 ? 10.836 -0.998 8.875 1 97 57 ARG B O 1
ATOM 1424 N N . LYS B 1 58 ? 8.625 -0.856 8.938 1 98.25 58 LYS B N 1
ATOM 1425 C CA . LYS B 1 58 ? 8.523 -0.653 7.5 1 98.25 58 LYS B CA 1
ATOM 1426 C C . LYS B 1 58 ? 9.117 0.691 7.09 1 98.25 58 LYS B C 1
ATOM 1428 O O . LYS B 1 58 ? 9.758 0.8 6.039 1 98.25 58 LYS B O 1
ATOM 1433 N N . LEU B 1 59 ? 8.898 1.678 7.918 1 98.62 59 LEU B N 1
ATOM 1434 C CA . LEU B 1 59 ? 9.508 2.979 7.672 1 98.62 59 LEU B CA 1
ATOM 1435 C C . LEU B 1 59 ? 11.031 2.875 7.699 1 98.62 59 LEU B C 1
ATOM 1437 O O . LEU B 1 59 ? 11.719 3.5 6.883 1 98.62 59 LEU B O 1
ATOM 1441 N N . GLU B 1 60 ? 11.578 2.117 8.594 1 98.19 60 GLU B N 1
ATOM 1442 C CA . GLU B 1 60 ? 13.016 1.921 8.672 1 98.19 60 GLU B CA 1
ATOM 1443 C C . GLU B 1 60 ? 13.555 1.278 7.395 1 98.19 60 GLU B C 1
ATOM 1445 O O . GLU B 1 60 ? 14.633 1.636 6.918 1 98.19 60 GLU B O 1
ATOM 1450 N N . ILE B 1 61 ? 12.789 0.341 6.867 1 98.12 61 ILE B N 1
ATOM 1451 C CA . ILE B 1 61 ? 13.188 -0.277 5.609 1 98.12 61 ILE B CA 1
ATOM 1452 C C . ILE B 1 61 ? 13.297 0.791 4.523 1 98.12 61 ILE B C 1
ATOM 1454 O O . ILE B 1 61 ? 14.305 0.864 3.816 1 98.12 61 ILE B O 1
ATOM 1458 N N . SER B 1 62 ? 12.297 1.652 4.391 1 98.62 62 SER B N 1
ATOM 1459 C CA . SER B 1 62 ? 12.297 2.695 3.369 1 98.62 62 SER B CA 1
ATOM 1460 C C . SER B 1 62 ? 13.438 3.682 3.59 1 98.62 62 SER B C 1
ATOM 1462 O O . SER B 1 62 ? 14.172 4.008 2.652 1 98.62 62 SER B O 1
ATOM 1464 N N . LEU B 1 63 ? 13.641 4.105 4.824 1 98.31 63 LEU B N 1
ATOM 1465 C CA . LEU B 1 63 ? 14.562 5.188 5.148 1 98.31 63 LEU B CA 1
ATOM 1466 C C . LEU B 1 63 ? 16 4.688 5.188 1 98.31 63 LEU B C 1
ATOM 1468 O O . LEU B 1 63 ? 16.922 5.379 4.734 1 98.31 63 LEU B O 1
ATOM 1472 N N . GLU B 1 64 ? 16.234 3.479 5.617 1 96.5 64 GLU B N 1
ATOM 1473 C CA . GLU B 1 64 ? 17.594 3.006 5.863 1 96.5 64 GLU B CA 1
ATOM 1474 C C . GLU B 1 64 ? 18.062 2.082 4.746 1 96.5 64 GLU B C 1
ATOM 1476 O O . GLU B 1 64 ? 19.234 2.113 4.359 1 96.5 64 GLU B O 1
ATOM 1481 N N . THR B 1 65 ? 17.188 1.289 4.254 1 95.69 65 THR B N 1
ATOM 1482 C CA . THR B 1 65 ? 17.578 0.342 3.217 1 95.69 65 THR B CA 1
ATOM 1483 C C . THR B 1 65 ? 17.516 0.989 1.836 1 95.69 65 THR B C 1
ATOM 1485 O O . THR B 1 65 ? 18.469 0.908 1.058 1 95.69 65 THR B O 1
ATOM 1488 N N . HIS B 1 66 ? 16.391 1.628 1.521 1 97.44 66 HIS B N 1
ATOM 1489 C CA . HIS B 1 66 ? 16.25 2.252 0.21 1 97.44 66 HIS B CA 1
ATOM 1490 C C . HIS B 1 66 ? 16.828 3.66 0.199 1 97.44 66 HIS B C 1
ATOM 1492 O O . HIS B 1 66 ? 17.312 4.129 -0.835 1 97.44 66 HIS B O 1
ATOM 1498 N N . GLY B 1 67 ? 16.797 4.273 1.444 1 97.62 67 GLY B N 1
ATOM 1499 C CA . GLY B 1 67 ? 17.406 5.59 1.553 1 97.62 67 GLY B CA 1
ATOM 1500 C C . GLY B 1 67 ? 16.438 6.719 1.268 1 97.62 67 GLY B C 1
ATOM 1501 O O . GLY B 1 67 ? 16.828 7.781 0.787 1 97.62 67 GLY B O 1
ATOM 1502 N N . ALA B 1 68 ? 15.102 6.512 1.5 1 98.31 68 ALA B N 1
ATOM 1503 C CA . ALA B 1 68 ? 14.148 7.621 1.417 1 98.31 68 ALA B CA 1
ATOM 1504 C C . ALA B 1 68 ? 14.516 8.727 2.398 1 98.31 68 ALA B C 1
ATOM 1506 O O . ALA B 1 68 ? 14.969 8.461 3.512 1 98.31 68 ALA B O 1
ATOM 1507 N N . ARG B 1 69 ? 14.258 9.953 1.965 1 97.56 69 ARG B N 1
ATOM 1508 C CA . ARG B 1 69 ? 14.656 11.078 2.807 1 97.56 69 ARG B CA 1
ATOM 1509 C C . ARG B 1 69 ? 13.477 12.008 3.072 1 97.56 69 ARG B C 1
ATOM 1511 O O . ARG B 1 69 ? 13.656 13.125 3.557 1 97.56 69 ARG B O 1
ATOM 1518 N N . THR B 1 70 ? 12.32 11.594 2.701 1 97.81 70 THR B N 1
ATOM 1519 C CA . THR B 1 70 ? 11.086 12.305 3.016 1 97.81 70 THR B CA 1
ATOM 1520 C C . THR B 1 70 ? 9.93 11.328 3.223 1 97.81 70 THR B C 1
ATOM 1522 O O . THR B 1 70 ? 9.906 10.258 2.615 1 97.81 70 THR B O 1
ATOM 1525 N N . ILE B 1 71 ? 9.023 11.695 4.137 1 98.44 71 ILE B N 1
ATOM 1526 C CA . ILE B 1 71 ? 7.82 10.922 4.41 1 98.44 71 ILE B CA 1
ATOM 1527 C C . ILE B 1 71 ? 6.586 11.758 4.078 1 98.44 71 ILE B C 1
ATOM 1529 O O . ILE B 1 71 ? 6.527 12.945 4.402 1 98.44 71 ILE B O 1
ATOM 1533 N N . TYR B 1 72 ? 5.66 11.164 3.4 1 98.5 72 TYR B N 1
ATOM 1534 C CA . TYR B 1 72 ? 4.332 11.742 3.215 1 98.5 72 TYR B CA 1
ATOM 1535 C C . TYR B 1 72 ? 3.268 10.891 3.898 1 98.5 72 TYR B C 1
ATOM 1537 O O . TYR B 1 72 ? 3.33 9.656 3.863 1 98.5 72 TYR B O 1
ATOM 1545 N N . VAL B 1 73 ? 2.326 11.539 4.539 1 98.62 73 VAL B N 1
ATOM 1546 C CA . VAL B 1 73 ? 1.148 10.898 5.109 1 98.62 73 VAL B CA 1
ATOM 1547 C C . VAL B 1 73 ? -0.107 11.383 4.387 1 98.62 73 VAL B C 1
ATOM 1549 O O . VAL B 1 73 ? -0.371 12.586 4.332 1 98.62 73 VAL B O 1
ATOM 1552 N N . ALA B 1 74 ? -0.869 10.445 3.875 1 98.56 74 ALA B N 1
ATOM 1553 C CA . ALA B 1 74 ? -2.072 10.844 3.15 1 98.56 74 ALA B CA 1
ATOM 1554 C C . ALA B 1 74 ? -3.332 10.461 3.92 1 98.56 74 ALA B C 1
ATOM 1556 O O . ALA B 1 74 ? -3.385 9.391 4.539 1 98.56 74 ALA B O 1
ATOM 1557 N N . GLY B 1 75 ? -4.285 11.328 3.979 1 98.44 75 GLY B N 1
ATOM 1558 C CA . GLY B 1 75 ? -5.648 11.117 4.438 1 98.44 75 GLY B CA 1
ATOM 1559 C C . GLY B 1 75 ? -6.691 11.57 3.436 1 98.44 75 GLY B C 1
ATOM 1560 O O . GLY B 1 75 ? -6.379 12.305 2.496 1 98.44 75 GLY B O 1
ATOM 1561 N N . HIS B 1 76 ? -7.879 11.07 3.588 1 98.69 76 HIS B N 1
ATOM 1562 C CA . HIS B 1 76 ? -8.852 11.383 2.547 1 98.69 76 HIS B CA 1
ATOM 1563 C C . HIS B 1 76 ? -10.258 11.484 3.119 1 98.69 76 HIS B C 1
ATOM 1565 O O . HIS B 1 76 ? -10.547 10.914 4.176 1 98.69 76 HIS B O 1
ATOM 1571 N N . THR B 1 77 ? -11.055 12.188 2.416 1 97.69 77 THR B N 1
ATOM 1572 C CA . THR B 1 77 ? -12.469 12.305 2.727 1 97.69 77 THR B CA 1
ATOM 1573 C C . THR B 1 77 ? -13.156 10.945 2.625 1 97.69 77 THR B C 1
ATOM 1575 O O . THR B 1 77 ? -12.672 10.047 1.942 1 97.69 77 THR B O 1
ATOM 1578 N N . ASP B 1 78 ? -14.258 10.742 3.404 1 97.12 78 ASP B N 1
ATOM 1579 C CA . ASP B 1 78 ? -15.086 9.547 3.299 1 97.12 78 ASP B CA 1
ATOM 1580 C C . ASP B 1 78 ? -14.258 8.281 3.551 1 97.12 78 ASP B C 1
ATOM 1582 O O . ASP B 1 78 ? -14.367 7.305 2.811 1 97.12 78 ASP B O 1
ATOM 1586 N N . CYS B 1 79 ? -13.406 8.344 4.488 1 97.75 79 CYS B N 1
ATOM 1587 C CA . CYS B 1 79 ? -12.562 7.219 4.875 1 97.75 79 CYS B CA 1
ATOM 1588 C C . CYS B 1 79 ? -13.258 6.332 5.895 1 97.75 79 CYS B C 1
ATOM 1590 O O . CYS B 1 79 ? -13.461 6.734 7.043 1 97.75 79 CYS B O 1
ATOM 1592 N N . ALA B 1 80 ? -13.57 5.125 5.578 1 96.44 80 ALA B N 1
ATOM 1593 C CA . ALA B 1 80 ? -14.25 4.203 6.484 1 96.44 80 ALA B CA 1
ATOM 1594 C C . ALA B 1 80 ? -13.359 3.85 7.676 1 96.44 80 ALA B C 1
ATOM 1596 O O . ALA B 1 80 ? -13.852 3.611 8.781 1 96.44 80 ALA B O 1
ATOM 1597 N N . GLY B 1 81 ? -12.047 3.863 7.496 1 96.81 81 GLY B N 1
ATOM 1598 C CA . GLY B 1 81 ? -11.109 3.52 8.555 1 96.81 81 GLY B CA 1
ATOM 1599 C C . GLY B 1 81 ? -10.875 4.648 9.539 1 96.81 81 GLY B C 1
ATOM 1600 O O . GLY B 1 81 ? -10.312 4.438 10.617 1 96.81 81 GLY B O 1
ATOM 1601 N N . ASN B 1 82 ? -11.211 5.816 9.18 1 97.75 82 ASN B N 1
ATOM 1602 C CA . ASN B 1 82 ? -11.156 7.02 10 1 97.75 82 ASN B CA 1
ATOM 1603 C C . ASN B 1 82 ? -12.336 7.949 9.711 1 97.75 82 ASN B C 1
ATOM 1605 O O . ASN B 1 82 ? -12.148 9.023 9.125 1 97.75 82 ASN B O 1
ATOM 1609 N N . PRO B 1 83 ? -13.531 7.484 10.188 1 97.69 83 PRO B N 1
ATOM 1610 C CA . PRO B 1 83 ? -14.766 8.172 9.797 1 97.69 83 PRO B CA 1
ATOM 1611 C C . PRO B 1 83 ? -15.008 9.453 10.594 1 97.69 83 PRO B C 1
ATOM 1613 O O . PRO B 1 83 ? -15.984 9.539 11.344 1 97.69 83 PRO B O 1
ATOM 1616 N N . VAL B 1 84 ? -14.156 10.422 10.445 1 98.06 84 VAL B N 1
ATOM 1617 C CA . VAL B 1 84 ? -14.242 11.734 11.086 1 98.06 84 VAL B CA 1
ATOM 1618 C C . VAL B 1 84 ? -14.336 12.828 10.031 1 98.06 84 VAL B C 1
ATOM 1620 O O . VAL B 1 84 ? -14.227 12.555 8.836 1 98.06 84 VAL B O 1
ATOM 1623 N N . ASP B 1 85 ? -14.555 14.086 10.461 1 97.25 85 ASP B N 1
ATOM 1624 C CA . ASP B 1 85 ? -14.695 15.164 9.492 1 97.25 85 ASP B CA 1
ATOM 1625 C C . ASP B 1 85 ? -13.328 15.727 9.094 1 97.25 85 ASP B C 1
ATOM 1627 O O . ASP B 1 85 ? -12.297 15.297 9.617 1 97.25 85 ASP B O 1
ATOM 1631 N N . GLU B 1 86 ? -13.312 16.641 8.148 1 95.81 86 GLU B N 1
ATOM 1632 C CA . GLU B 1 86 ? -12.07 17.156 7.586 1 95.81 86 GLU B CA 1
ATOM 1633 C C . GLU B 1 86 ? -11.203 17.812 8.664 1 95.81 86 GLU B C 1
ATOM 1635 O O . GLU B 1 86 ? -9.992 17.609 8.688 1 95.81 86 GLU B O 1
ATOM 1640 N N . ALA B 1 87 ? -11.836 18.594 9.523 1 96.69 87 ALA B N 1
ATOM 1641 C CA . ALA B 1 87 ? -11.094 19.266 10.594 1 96.69 87 ALA B CA 1
ATOM 1642 C C . ALA B 1 87 ? -10.375 18.25 11.477 1 96.69 87 ALA B C 1
ATOM 1644 O O . ALA B 1 87 ? -9.234 18.469 11.883 1 96.69 87 ALA B O 1
ATOM 1645 N N . ALA B 1 88 ? -11.031 17.203 11.797 1 97.56 88 ALA B N 1
ATOM 1646 C CA . ALA B 1 88 ? -10.43 16.141 12.609 1 97.56 88 ALA B CA 1
ATOM 1647 C C . ALA B 1 88 ? -9.297 15.461 11.859 1 97.56 88 ALA B C 1
ATOM 1649 O O . ALA B 1 88 ? -8.273 15.102 12.453 1 97.56 88 ALA B O 1
ATOM 1650 N N . HIS B 1 89 ? -9.43 15.195 10.539 1 97.69 89 HIS B N 1
ATOM 1651 C CA . HIS B 1 89 ? -8.328 14.656 9.742 1 97.69 89 HIS B CA 1
ATOM 1652 C C . HIS B 1 89 ? -7.102 15.555 9.82 1 97.69 89 HIS B C 1
ATOM 1654 O O . HIS B 1 89 ? -5.98 15.07 10 1 97.69 89 HIS B O 1
ATOM 1660 N N . LEU B 1 90 ? -7.297 16.828 9.703 1 95.38 90 LEU B N 1
ATOM 1661 C CA . LEU B 1 90 ? -6.176 17.766 9.734 1 95.38 90 LEU B CA 1
ATOM 1662 C C . LEU B 1 90 ? -5.484 17.734 11.086 1 95.38 90 LEU B C 1
ATOM 1664 O O . LEU B 1 90 ? -4.254 17.812 11.164 1 95.38 90 LEU B O 1
ATOM 1668 N N . ALA B 1 91 ? -6.301 17.641 12.133 1 96.5 91 ALA B N 1
ATOM 1669 C CA . ALA B 1 91 ? -5.727 17.469 13.469 1 96.5 91 ALA B CA 1
ATOM 1670 C C . ALA B 1 91 ? -4.93 16.172 13.57 1 96.5 91 ALA B C 1
ATOM 1672 O O . ALA B 1 91 ? -3.875 16.141 14.211 1 96.5 91 ALA B O 1
ATOM 1673 N N . HIS B 1 92 ? -5.477 15.125 12.992 1 97.38 92 HIS B N 1
ATOM 1674 C CA . HIS B 1 92 ? -4.789 13.836 12.992 1 97.38 92 HIS B CA 1
ATOM 1675 C C . HIS B 1 92 ? -3.457 13.93 12.25 1 97.38 92 HIS B C 1
ATOM 1677 O O . HIS B 1 92 ? -2.473 13.305 12.656 1 97.38 92 HIS B O 1
ATOM 1683 N N . PHE B 1 93 ? -3.4 14.711 11.148 1 97 93 PHE B N 1
ATOM 1684 C CA . PHE B 1 93 ? -2.143 14.922 10.438 1 97 93 PHE B CA 1
ATOM 1685 C C . PHE B 1 93 ? -1.094 15.516 11.375 1 97 93 PHE B C 1
ATOM 1687 O O . PHE B 1 93 ? 0.036 15.031 11.438 1 97 93 PHE B O 1
ATOM 1694 N N . ARG B 1 94 ? -1.504 16.516 12.062 1 95.81 94 ARG B N 1
ATOM 1695 C CA . ARG B 1 94 ? -0.562 17.203 12.953 1 95.81 94 ARG B CA 1
ATOM 1696 C C . ARG B 1 94 ? -0.005 16.234 13.992 1 95.81 94 ARG B C 1
ATOM 1698 O O . ARG B 1 94 ? 1.204 16.203 14.234 1 95.81 94 ARG B O 1
ATOM 1705 N N . ARG B 1 95 ? -0.862 15.484 14.539 1 96.19 95 ARG B N 1
ATOM 1706 C CA . ARG B 1 95 ? -0.438 14.531 15.562 1 96.19 95 ARG B CA 1
ATOM 1707 C C . ARG B 1 95 ? 0.436 13.438 14.953 1 96.19 95 ARG B C 1
ATOM 1709 O O . ARG B 1 95 ? 1.438 13.031 15.547 1 96.19 95 ARG B O 1
ATOM 1716 N N . GLY B 1 96 ? -0.006 12.914 13.773 1 96.44 96 GLY B N 1
ATOM 1717 C CA . GLY B 1 96 ? 0.789 11.898 13.094 1 96.44 96 GLY B CA 1
ATOM 1718 C C . GLY B 1 96 ? 2.164 12.391 12.688 1 96.44 96 GLY B C 1
ATOM 1719 O O . GLY B 1 96 ? 3.158 11.68 12.852 1 96.44 96 GLY B O 1
ATOM 1720 N N . ILE B 1 97 ? 2.193 13.602 12.172 1 95.88 97 ILE B N 1
ATOM 1721 C CA . ILE B 1 97 ? 3.457 14.211 11.766 1 95.88 97 ILE B CA 1
ATOM 1722 C C . ILE B 1 97 ? 4.367 14.375 12.984 1 95.88 97 ILE B C 1
ATOM 1724 O O . ILE B 1 97 ? 5.566 14.094 12.914 1 95.88 97 ILE B O 1
ATOM 1728 N N . HIS B 1 98 ? 3.793 14.812 14.062 1 95.38 98 HIS B N 1
ATOM 1729 C CA . HIS B 1 98 ? 4.559 14.945 15.297 1 95.38 98 HIS B CA 1
ATOM 1730 C C . HIS B 1 98 ? 5.16 13.609 15.719 1 95.38 98 HIS B C 1
ATOM 1732 O O . HIS B 1 98 ? 6.344 13.531 16.062 1 95.38 98 HIS B O 1
ATOM 1738 N N . LEU B 1 99 ? 4.371 12.555 15.711 1 95.75 99 LEU B N 1
ATOM 1739 C CA . LEU B 1 99 ? 4.828 11.219 16.062 1 95.75 99 LEU B CA 1
ATOM 1740 C C . LEU B 1 99 ? 6.012 10.805 15.188 1 95.75 99 LEU B C 1
ATOM 1742 O O . LEU B 1 99 ? 7.035 10.344 15.703 1 95.75 99 LEU B O 1
ATOM 1746 N N . LEU B 1 100 ? 5.863 11 13.898 1 97 100 LEU B N 1
ATOM 1747 C CA . LEU B 1 100 ? 6.887 10.562 12.953 1 97 100 LEU B CA 1
ATOM 1748 C C . LEU B 1 100 ? 8.148 11.406 13.086 1 97 100 LEU B C 1
ATOM 1750 O O . LEU B 1 100 ? 9.258 10.891 12.945 1 97 100 LEU B O 1
ATOM 1754 N N . THR B 1 101 ? 8 12.695 13.367 1 96.38 101 THR B N 1
ATOM 1755 C CA . THR B 1 101 ? 9.148 13.586 13.555 1 96.38 101 THR B CA 1
ATOM 1756 C C . THR B 1 101 ? 9.938 13.188 14.797 1 96.38 101 THR B C 1
ATOM 1758 O O . THR B 1 101 ? 11.164 13.289 14.812 1 96.38 101 THR B O 1
ATOM 1761 N N . GLU B 1 102 ? 9.273 12.719 15.773 1 96.25 102 GLU B N 1
ATOM 1762 C CA . GLU B 1 102 ? 9.938 12.258 16.984 1 96.25 102 GLU B CA 1
ATOM 1763 C C . GLU B 1 102 ? 10.742 10.992 16.734 1 96.25 102 GLU B C 1
ATOM 1765 O O . GLU B 1 102 ? 11.852 10.836 17.266 1 96.25 102 GLU B O 1
ATOM 1770 N N . HIS B 1 103 ? 10.219 10.102 16.016 1 96.38 103 HIS B N 1
ATOM 1771 C CA . HIS B 1 103 ? 10.867 8.82 15.758 1 96.38 103 HIS B CA 1
ATOM 1772 C C . HIS B 1 103 ? 11.984 8.969 14.727 1 96.38 103 HIS B C 1
ATOM 1774 O O . HIS B 1 103 ? 12.969 8.227 14.766 1 96.38 103 HIS B O 1
ATOM 1780 N N . PHE B 1 104 ? 11.773 9.852 13.805 1 97.69 104 PHE B N 1
ATOM 1781 C CA . PHE B 1 104 ? 12.734 10.055 12.727 1 97.69 104 PHE B CA 1
ATOM 1782 C C . PHE B 1 104 ? 13.125 11.523 12.617 1 97.69 104 PHE B C 1
ATOM 1784 O O . PHE B 1 104 ? 12.82 12.188 11.625 1 97.69 104 PHE B O 1
ATOM 1791 N N . PRO B 1 105 ? 13.969 11.922 13.609 1 96.88 105 PRO B N 1
ATOM 1792 C CA . PRO B 1 105 ? 14.383 13.328 13.562 1 96.88 105 PRO B CA 1
ATOM 1793 C C . PRO B 1 105 ? 15.227 13.664 12.336 1 96.88 105 PRO B C 1
ATOM 1795 O O . PRO B 1 105 ? 16.078 12.859 11.93 1 96.88 105 PRO B O 1
ATOM 1798 N N . GLY B 1 106 ? 14.945 14.742 11.641 1 96.06 106 GLY B N 1
ATOM 1799 C CA . GLY B 1 106 ? 15.727 15.18 10.5 1 96.06 106 GLY B CA 1
ATOM 1800 C C . GLY B 1 106 ? 15.102 14.805 9.172 1 96.06 106 GLY B C 1
ATOM 1801 O O . GLY B 1 106 ? 15.555 15.258 8.117 1 96.06 106 GLY B O 1
ATOM 1802 N N . ILE B 1 107 ? 14.148 13.891 9.227 1 97.38 107 ILE B N 1
ATOM 1803 C CA . ILE B 1 107 ? 13.43 13.516 8.016 1 97.38 107 ILE B CA 1
ATOM 1804 C C . ILE B 1 107 ? 12.172 14.375 7.879 1 97.38 107 ILE B C 1
ATOM 1806 O O . ILE B 1 107 ? 11.305 14.367 8.75 1 97.38 107 ILE B O 1
ATOM 1810 N N . PRO B 1 108 ? 12.094 15.164 6.824 1 97.12 108 PRO B N 1
ATOM 1811 C CA . PRO B 1 108 ? 10.867 15.938 6.637 1 97.12 108 PRO B CA 1
ATOM 1812 C C . PRO B 1 108 ? 9.625 15.062 6.492 1 97.12 108 PRO B C 1
ATOM 1814 O O . PRO B 1 108 ? 9.68 14.016 5.836 1 97.12 108 PRO B O 1
ATOM 1817 N N . VAL B 1 109 ? 8.57 15.469 7.141 1 97.75 109 VAL B N 1
ATOM 1818 C CA . VAL B 1 109 ? 7.273 14.797 7.062 1 97.75 109 VAL B CA 1
ATOM 1819 C C . VAL B 1 109 ? 6.203 15.797 6.613 1 97.75 109 VAL B C 1
ATOM 1821 O O . VAL B 1 109 ? 6.102 16.891 7.164 1 97.75 109 VAL B O 1
ATOM 1824 N N . SER B 1 110 ? 5.398 15.43 5.602 1 97.38 110 SER B N 1
ATOM 1825 C CA . SER B 1 110 ? 4.328 16.281 5.102 1 97.38 110 SER B CA 1
ATOM 1826 C C . SER B 1 110 ? 3.012 15.523 4.996 1 97.38 110 SER B C 1
ATOM 1828 O O . SER B 1 110 ? 3.01 14.305 4.785 1 97.38 110 SER B O 1
ATOM 1830 N N . GLY B 1 111 ? 1.937 16.266 5.133 1 98 111 GLY B N 1
ATOM 1831 C CA . GLY B 1 111 ? 0.613 15.688 4.961 1 98 111 GLY B CA 1
ATOM 1832 C C . GLY B 1 111 ? 0.032 15.93 3.582 1 98 111 GLY B C 1
ATOM 1833 O O . GLY B 1 111 ? 0.281 16.969 2.971 1 98 111 GLY B O 1
ATOM 1834 N N . LEU B 1 112 ? -0.679 14.992 3.094 1 98.56 112 LEU B N 1
ATOM 1835 C CA . LEU B 1 112 ? -1.457 15.117 1.866 1 98.56 112 LEU B CA 1
ATOM 1836 C C . LEU B 1 112 ? -2.939 14.875 2.137 1 98.56 112 LEU B C 1
ATOM 1838 O O . LEU B 1 112 ? -3.318 13.82 2.65 1 98.56 112 LEU B O 1
ATOM 1842 N N . TRP B 1 113 ? -3.771 15.828 1.816 1 98.56 113 TRP B N 1
ATOM 1843 C CA . TRP B 1 113 ? -5.219 15.695 1.945 1 98.56 113 TRP B CA 1
ATOM 1844 C C . TRP B 1 113 ? -5.863 15.438 0.588 1 98.56 113 TRP B C 1
ATOM 1846 O O . TRP B 1 113 ? -5.566 16.125 -0.389 1 98.56 113 TRP B O 1
ATOM 1856 N N . VAL B 1 114 ? -6.648 14.391 0.548 1 98.5 114 VAL B N 1
ATOM 1857 C CA . VAL B 1 114 ? -7.461 14.117 -0.631 1 98.5 114 VAL B CA 1
ATOM 1858 C C . VAL B 1 114 ? -8.93 14.43 -0.331 1 98.5 114 VAL B C 1
ATOM 1860 O O . VAL B 1 114 ? -9.609 13.648 0.343 1 98.5 114 VAL B O 1
ATOM 1863 N N . GLY B 1 115 ? -9.391 15.453 -0.911 1 97.06 115 GLY B N 1
ATOM 1864 C CA . GLY B 1 115 ? -10.719 15.953 -0.605 1 97.06 115 GLY B CA 1
ATOM 1865 C C . GLY B 1 115 ? -11.805 15.328 -1.463 1 97.06 115 GLY B C 1
ATOM 1866 O O . GLY B 1 115 ? -11.57 14.312 -2.123 1 97.06 115 GLY B O 1
ATOM 1867 N N . PRO B 1 116 ? -13 15.914 -1.413 1 96.31 116 PRO B N 1
ATOM 1868 C CA . PRO B 1 116 ? -14.18 15.328 -2.045 1 96.31 116 PRO B CA 1
ATOM 1869 C C . PRO B 1 116 ? -14.086 15.305 -3.568 1 96.31 116 PRO B C 1
ATOM 1871 O O . PRO B 1 116 ? -14.773 14.516 -4.219 1 96.31 116 PRO B O 1
ATOM 1874 N N . THR B 1 117 ? -13.273 16.172 -4.16 1 96 117 THR B N 1
ATOM 1875 C CA . THR B 1 117 ? -13.086 16.141 -5.609 1 96 117 THR B CA 1
ATOM 1876 C C . THR B 1 117 ? -11.969 15.172 -5.988 1 96 117 THR B C 1
ATOM 1878 O O . THR B 1 117 ? -11.594 15.078 -7.16 1 96 117 THR B O 1
ATOM 1881 N N . TRP B 1 118 ? -11.359 14.578 -5.004 1 95 118 TRP B N 1
ATOM 1882 C CA . TRP B 1 118 ? -10.312 13.562 -5.125 1 95 118 TRP B CA 1
ATOM 1883 C C . TRP B 1 118 ? -9.016 14.18 -5.629 1 95 118 TRP B C 1
ATOM 1885 O O . TRP B 1 118 ? -8.133 13.469 -6.129 1 95 118 TRP B O 1
ATOM 1895 N N . GLU B 1 119 ? -8.961 15.438 -5.52 1 96.69 119 GLU B N 1
ATOM 1896 C CA . GLU B 1 119 ? -7.699 16.125 -5.77 1 96.69 119 GLU B CA 1
ATOM 1897 C C . GLU B 1 119 ? -6.82 16.141 -4.523 1 96.69 119 GLU B C 1
ATOM 1899 O O . GLU B 1 119 ? -7.324 16.219 -3.4 1 96.69 119 GLU B O 1
ATOM 1904 N N . VAL B 1 120 ? -5.516 16.141 -4.766 1 98.5 120 VAL B N 1
ATOM 1905 C CA . VAL B 1 120 ? -4.551 16.062 -3.672 1 98.5 120 VAL B CA 1
ATOM 1906 C C . VAL B 1 120 ? -3.982 17.438 -3.371 1 98.5 120 VAL B C 1
ATOM 1908 O O . VAL B 1 120 ? -3.678 18.203 -4.289 1 98.5 120 VAL B O 1
ATOM 1911 N N . ALA B 1 121 ? -3.928 17.766 -2.109 1 96.94 121 ALA B N 1
ATOM 1912 C CA . ALA B 1 121 ? -3.295 19 -1.657 1 96.94 121 ALA B CA 1
ATOM 1913 C C . ALA B 1 121 ? -2.369 18.75 -0.473 1 96.94 121 ALA B C 1
ATOM 1915 O O . ALA B 1 121 ? -2.68 17.938 0.401 1 96.94 121 ALA B O 1
ATOM 1916 N N . SER B 1 122 ? -1.247 19.453 -0.452 1 96.19 122 SER B N 1
ATOM 1917 C CA . SER B 1 122 ? -0.349 19.391 0.696 1 96.19 122 SER B CA 1
ATOM 1918 C C . SER B 1 122 ? -0.935 20.109 1.902 1 96.19 122 SER B C 1
ATOM 1920 O O . SER B 1 122 ? -1.584 21.156 1.755 1 96.19 122 SER B O 1
ATOM 1922 N N . VAL B 1 123 ? -0.749 19.391 2.992 1 91 123 VAL B N 1
ATOM 1923 C CA . VAL B 1 123 ? -1.18 20.016 4.234 1 91 123 VAL B CA 1
ATOM 1924 C C . VAL B 1 123 ? 0.04 20.438 5.051 1 91 123 VAL B C 1
ATOM 1926 O O . VAL B 1 123 ? 1.045 19.734 5.094 1 91 123 VAL B O 1
ATOM 1929 N N . GLU B 1 124 ? 0.097 21.656 5.457 1 73.69 124 GLU B N 1
ATOM 1930 C CA . GLU B 1 124 ? 1.172 22.188 6.293 1 73.69 124 GLU B CA 1
ATOM 1931 C C . GLU B 1 124 ? 0.986 21.781 7.754 1 73.69 124 GLU B C 1
ATOM 1933 O O . GLU B 1 124 ? -0.137 21.766 8.258 1 73.69 124 GLU B O 1
ATOM 1938 N N . ALA B 1 125 ? 1.99 20.984 8.234 1 62.25 125 ALA B N 1
ATOM 1939 C CA . ALA B 1 125 ? 1.942 20.797 9.68 1 62.25 125 ALA B CA 1
ATOM 1940 C C . ALA B 1 125 ? 2.412 22.047 10.422 1 62.25 125 ALA B C 1
ATOM 1942 O O . ALA B 1 125 ? 3.207 22.828 9.891 1 62.25 125 ALA B O 1
#